Protein AF-A0AA39U4U3-F1 (afdb_monomer)

Sequence (232 aa):
MKAEWQAKLAAHEEEIRAWREERLVVSGVDPTEEAREYPEVFVARHFLDGEGKPDREKTKEGVVLGALGEKEKEGLWEAVKKVEGLSLYVRDRRSVVCWGEGDGLVRGMDRAFAEIEKMEEARADPLFAATMEAHFDVNRFMAKYFLSGVFGRPVRKRTPHAVVLRGWFGGVKDRQHLLTVVKHCEGLSVCYFMDESKQDFAILGWYSAALEEQKRRLAEREMAKRDAKNRS

Radius of gyration: 22.64 Å; Cα contacts (8 Å, |Δi|>4): 305; chains: 1; bounding box: 45×47×72 Å

Nearest PDB structures (foldseek):
  9axt-assembly1_Bj  TM=5.170E-01  e=8.024E-01  Schizosaccharomyces pombe
  2h00-assembly3_C  TM=4.305E-01  e=1.260E+00  Homo sapiens
  6f41-assembly1_O  TM=4.682E-01  e=4.884E+00  Saccharomyces cerevisiae S288C
  5fja-assembly1_O  TM=3.121E-01  e=2.562E+00  Saccharomyces cerevisiae
  5fj9-assembly1_O  TM=3.153E-01  e=4.024E+00  Saccharomyces cerevisiae

Foldseek 3Di:
DVVVVVVVVVVVVVVVVVVVVVVPVPPDDQLQNCLQPPLLVSCCQQAADPVRAGDCVSHVQWDKHFAHDPVSVVSNVVNQVVHPQWDWDDFRTIITIFGNPDCNVVSRLVVNLVVLVVVCVVPVPVQRSLQVNLRSPVQVSCCQQFAVHRVHAGDQVRHVAKRKHKAPPRPPVSVVVNVVVQVPHQQKDKDWDAAPVRIIMIIIHRHPVRRVVVVVVVNVVVVVVVVVVVVD

Secondary structure (DSSP, 8-state):
-HHHHHHHHHHHHHHHHHHHHHHH-STT--HHHHHHH-HHHHHHHHHB-TTS-B-TTT-SS-EEE----HHHHHHHHHHHTTSTTEEEEE-SS-EEEEE-STTHHHHHHHHHHHHHHHHHHHH--TTHHHHHHHHH-HHHHHHHHTBSSTT--B-TTT--SPEEEE--TTHHHHHHHHHHHHHTSTT-EEEEEE-TT--EEEEEES-HHHHHHHHHHHHHHHHHHHHHHHT-

Organism: NCBI:txid314043

Mean predicted aligned error: 8.97 Å

pLDDT: mean 84.93, std 10.0, range [44.22, 97.56]

Structure (mmCIF, N/CA/C/O backbone):
data_AF-A0AA39U4U3-F1
#
_entry.id   AF-A0AA39U4U3-F1
#
loop_
_atom_site.group_PDB
_atom_site.id
_atom_site.type_symbol
_atom_site.label_atom_id
_atom_site.label_alt_id
_atom_site.label_comp_id
_atom_site.label_asym_id
_atom_site.label_entity_id
_atom_site.label_seq_id
_atom_site.pdbx_PDB_ins_code
_atom_site.Cartn_x
_atom_site.Cartn_y
_atom_site.Cartn_z
_atom_site.occupancy
_atom_site.B_iso_or_equiv
_atom_site.auth_seq_id
_atom_site.auth_comp_id
_atom_site.auth_asym_id
_atom_site.auth_atom_id
_atom_site.pdbx_PDB_model_num
ATOM 1 N N . MET A 1 1 ? -13.542 18.340 45.636 1.00 60.59 1 MET A N 1
ATOM 2 C CA . MET A 1 1 ? -12.416 18.630 44.720 1.00 60.59 1 MET A CA 1
ATOM 3 C C . MET A 1 1 ? -12.119 17.512 43.716 1.00 60.59 1 MET A C 1
ATOM 5 O O . MET A 1 1 ? -12.339 17.751 42.542 1.00 60.59 1 MET A O 1
ATOM 9 N N . LYS A 1 2 ? -11.682 16.297 44.102 1.00 73.62 2 LYS A N 1
ATOM 10 C CA . LYS A 1 2 ? -11.329 15.234 43.122 1.00 73.62 2 LYS A CA 1
ATOM 11 C C . LYS A 1 2 ? -12.517 14.742 42.270 1.00 73.62 2 LYS A C 1
ATOM 13 O O . LYS A 1 2 ? -12.390 14.655 41.056 1.00 73.62 2 LYS A O 1
ATOM 18 N N . ALA A 1 3 ? -13.675 14.505 42.891 1.00 78.69 3 ALA A N 1
ATOM 19 C CA . ALA A 1 3 ? -14.899 14.084 42.193 1.00 78.69 3 ALA A CA 1
ATOM 20 C C . ALA A 1 3 ? -15.450 15.167 41.244 1.00 78.69 3 ALA A C 1
ATOM 22 O O . ALA A 1 3 ? -15.931 14.876 40.158 1.00 78.69 3 ALA A O 1
ATOM 23 N N . GLU A 1 4 ? -15.316 16.431 41.636 1.00 79.00 4 GLU A N 1
ATOM 24 C CA . GLU A 1 4 ? -15.746 17.595 40.855 1.00 79.00 4 GLU A CA 1
ATOM 25 C C . GLU A 1 4 ? -14.876 17.800 39.608 1.00 79.00 4 GLU A C 1
ATOM 27 O O . GLU A 1 4 ? -15.367 18.153 38.541 1.00 79.00 4 GLU A O 1
ATOM 32 N N . TRP A 1 5 ? -13.574 17.534 39.737 1.00 79.56 5 TRP A N 1
ATOM 33 C CA . TRP A 1 5 ? -12.631 17.574 38.623 1.00 79.56 5 TRP A CA 1
ATOM 34 C C . TRP A 1 5 ? -12.867 16.416 37.645 1.00 79.56 5 TRP A C 1
ATOM 36 O O . TRP A 1 5 ? -12.854 16.624 36.438 1.00 79.56 5 TRP A O 1
ATOM 46 N N . GLN A 1 6 ? -13.160 15.214 38.155 1.00 82.25 6 GLN A N 1
ATOM 47 C CA . GLN A 1 6 ? -13.531 14.059 37.328 1.00 82.25 6 GLN A CA 1
ATOM 48 C C . GLN A 1 6 ? -14.846 14.282 36.572 1.00 82.25 6 GLN A C 1
ATOM 50 O O . GLN A 1 6 ? -14.921 13.961 35.391 1.00 82.25 6 GLN A O 1
ATOM 55 N N . ALA A 1 7 ? -15.850 14.885 37.213 1.00 83.25 7 ALA A N 1
ATOM 56 C CA . ALA A 1 7 ? -17.110 15.229 36.559 1.00 83.25 7 ALA A CA 1
ATOM 57 C C . ALA A 1 7 ? -16.919 16.273 35.444 1.00 83.25 7 ALA A C 1
ATOM 59 O O . ALA A 1 7 ? -17.486 16.130 34.366 1.00 83.25 7 ALA A O 1
ATOM 60 N N . LYS A 1 8 ? -16.074 17.292 35.668 1.00 80.38 8 LYS A N 1
ATOM 61 C CA . LYS A 1 8 ? -15.730 18.287 34.637 1.00 80.38 8 LYS A CA 1
ATOM 62 C C . LYS A 1 8 ? -14.965 17.678 33.463 1.00 80.38 8 LYS A C 1
ATOM 64 O O . LYS A 1 8 ? -15.206 18.072 32.329 1.00 80.38 8 LYS A O 1
ATOM 69 N N . LEU A 1 9 ? -14.073 16.723 33.726 1.00 78.00 9 LEU A N 1
ATOM 70 C CA . LEU A 1 9 ? -13.339 16.023 32.675 1.00 78.00 9 LEU A CA 1
ATOM 71 C C . LEU A 1 9 ? -14.279 15.161 31.820 1.00 78.00 9 LEU A C 1
ATOM 73 O O . LEU A 1 9 ? -14.240 15.260 30.601 1.00 78.00 9 LEU A O 1
ATOM 77 N N . ALA A 1 10 ? -15.173 14.399 32.456 1.00 81.44 10 ALA A N 1
ATOM 78 C CA . ALA A 1 10 ? -16.154 13.569 31.758 1.00 81.44 10 ALA A CA 1
ATOM 79 C C . ALA A 1 10 ? -17.133 14.403 30.913 1.00 81.44 10 ALA A C 1
ATOM 81 O O . ALA A 1 10 ? -17.399 14.059 29.766 1.00 81.44 10 ALA A O 1
ATOM 82 N N . ALA A 1 11 ? -17.618 15.531 31.447 1.00 80.06 11 ALA A N 1
ATOM 83 C CA . ALA A 1 11 ? -18.483 16.448 30.706 1.00 80.06 11 ALA A CA 1
ATOM 84 C C . ALA A 1 11 ? -17.763 17.062 29.494 1.00 80.06 11 ALA A C 1
ATOM 86 O O . ALA A 1 11 ? -18.336 17.151 28.415 1.00 80.06 11 ALA A O 1
ATOM 87 N N . HIS A 1 12 ? -16.490 17.432 29.648 1.00 72.69 12 HIS A N 1
ATOM 88 C CA . HIS A 1 12 ? -15.682 17.942 28.542 1.00 72.69 12 HIS A CA 1
ATOM 89 C C . HIS A 1 12 ? -15.406 16.869 27.474 1.00 72.69 12 HIS A C 1
ATOM 91 O O . HIS A 1 12 ? -15.423 17.158 26.280 1.00 72.69 12 HIS A O 1
ATOM 97 N N . GLU A 1 13 ? -15.187 15.617 27.882 1.00 74.81 13 GLU A N 1
ATOM 98 C CA . GLU A 1 13 ? -15.040 14.484 26.963 1.00 74.81 13 GLU A CA 1
ATOM 99 C C . GLU A 1 13 ? -16.337 14.180 26.198 1.00 74.81 13 GLU A C 1
ATOM 101 O O . GLU A 1 13 ? -16.274 13.867 25.008 1.00 74.81 13 GLU A O 1
ATOM 106 N N . GLU A 1 14 ? -17.505 14.296 26.840 1.00 77.62 14 GLU A N 1
ATOM 107 C CA . GLU A 1 14 ? -18.805 14.211 26.161 1.00 77.62 14 GLU A CA 1
ATOM 108 C C . GLU A 1 14 ? -19.029 15.372 25.192 1.00 77.62 14 GLU A C 1
ATOM 110 O O . GLU A 1 14 ? -19.474 15.146 24.071 1.00 77.62 14 GLU A O 1
ATOM 115 N N . GLU A 1 15 ? -18.671 16.595 25.573 1.00 75.44 15 GLU A N 1
ATOM 116 C CA . GLU A 1 15 ? -18.824 17.782 24.727 1.00 75.44 15 GLU A CA 1
ATOM 117 C C . GLU A 1 15 ? -17.928 17.700 23.478 1.00 75.44 15 GLU A C 1
ATOM 119 O O . GLU A 1 15 ? -18.375 17.956 22.359 1.00 75.44 15 GLU A O 1
ATOM 124 N N . ILE A 1 16 ? -16.685 17.228 23.635 1.00 72.75 16 ILE A N 1
ATOM 125 C CA . ILE A 1 16 ? -15.789 16.922 22.511 1.00 72.75 16 ILE A CA 1
ATOM 126 C C . ILE A 1 16 ? -16.366 15.801 21.638 1.00 72.75 16 ILE A C 1
ATOM 128 O O . ILE A 1 16 ? -16.244 15.864 20.413 1.00 72.75 16 ILE A O 1
ATOM 132 N N . ARG A 1 17 ? -16.965 14.766 22.238 1.00 73.19 17 ARG A N 1
ATOM 133 C CA . ARG A 1 17 ? -17.575 13.650 21.500 1.00 73.19 17 ARG A CA 1
ATOM 134 C C . ARG A 1 17 ? -18.762 14.124 20.666 1.00 73.19 17 ARG A C 1
ATOM 136 O O . ARG A 1 17 ? -18.772 13.867 19.468 1.00 73.19 17 ARG A O 1
ATOM 143 N N . ALA A 1 18 ? -19.680 14.877 21.267 1.00 74.44 18 ALA A N 1
ATOM 144 C CA . ALA A 1 18 ? -20.844 15.443 20.594 1.00 74.44 18 ALA A CA 1
ATOM 145 C C . ALA A 1 18 ? -20.433 16.399 19.462 1.00 74.44 18 ALA A C 1
ATOM 147 O O . ALA A 1 18 ? -20.933 16.287 18.346 1.00 74.44 18 ALA A O 1
ATOM 148 N N . TRP A 1 19 ? -19.450 17.275 19.701 1.00 70.31 19 TRP A N 1
ATOM 149 C CA . TRP A 1 19 ? -18.918 18.175 18.672 1.00 70.31 19 TRP A CA 1
ATOM 150 C C . TRP A 1 19 ? -18.269 17.423 17.498 1.00 70.31 19 TRP A C 1
ATOM 152 O O . TRP A 1 19 ? -18.408 17.819 16.337 1.00 70.31 19 TRP A O 1
ATOM 162 N N . ARG A 1 20 ? -17.564 16.317 17.778 1.00 66.00 20 ARG A N 1
ATOM 163 C CA . ARG A 1 20 ? -17.010 15.444 16.733 1.00 66.00 20 ARG A CA 1
ATOM 164 C C . ARG A 1 20 ? -18.134 14.791 15.939 1.00 66.00 20 ARG A C 1
ATOM 166 O O . ARG A 1 20 ? -18.127 14.897 14.717 1.00 66.00 20 ARG A O 1
ATOM 173 N N . GLU A 1 21 ? -19.094 14.162 16.612 1.00 67.38 21 GLU A N 1
ATOM 174 C CA . GLU A 1 21 ? -20.254 13.529 15.975 1.00 67.38 21 GLU A CA 1
ATOM 175 C C . GLU A 1 21 ? -21.001 14.510 15.061 1.00 67.38 21 GLU A C 1
ATOM 177 O O . GLU A 1 21 ? -21.306 14.160 13.924 1.00 67.38 21 GLU A O 1
ATOM 182 N N . GLU A 1 22 ? -21.182 15.764 15.481 1.00 67.31 22 GLU A N 1
ATOM 183 C CA . GLU A 1 22 ? -21.827 16.813 14.684 1.00 67.31 22 GLU A CA 1
ATOM 184 C C . GLU A 1 22 ? -21.011 17.218 13.437 1.00 67.31 22 GLU A C 1
ATOM 186 O O . GLU A 1 22 ? -21.572 17.317 12.344 1.00 67.31 22 GLU A O 1
ATOM 191 N N . ARG A 1 23 ? -19.673 17.355 13.535 1.00 60.31 23 ARG A N 1
ATOM 192 C CA . ARG A 1 23 ? -18.804 17.557 12.347 1.00 60.31 23 ARG A CA 1
ATOM 193 C C . ARG A 1 23 ? -18.814 16.360 11.398 1.00 60.31 23 ARG A C 1
ATOM 195 O O . ARG A 1 23 ? -18.618 16.529 10.198 1.00 60.31 23 ARG A O 1
ATOM 202 N N . LEU A 1 24 ? -19.028 15.162 11.927 1.00 55.47 24 LEU A N 1
ATOM 203 C CA . LEU A 1 24 ? -18.983 13.905 11.189 1.00 55.47 24 LEU A CA 1
ATOM 204 C C . LEU A 1 24 ? -20.333 13.534 10.557 1.00 55.47 24 LEU A C 1
ATOM 206 O O . LEU A 1 24 ? -20.346 12.767 9.594 1.00 55.47 24 LEU A O 1
ATOM 210 N N . VAL A 1 25 ? -21.454 14.083 11.041 1.00 54.31 25 VAL A N 1
ATOM 211 C CA . VAL A 1 25 ? -22.792 13.987 10.413 1.00 54.31 25 VAL A CA 1
ATOM 212 C C . VAL A 1 25 ? -22.825 14.667 9.039 1.00 54.31 25 VAL A C 1
ATOM 214 O O . VAL A 1 25 ? -23.703 14.370 8.227 1.00 54.31 25 VAL A O 1
ATOM 217 N N . VAL A 1 26 ? -21.826 15.494 8.708 1.00 50.91 26 VAL A N 1
ATOM 218 C CA . VAL A 1 26 ? -21.568 15.907 7.325 1.00 50.91 26 VAL A CA 1
ATOM 219 C C . VAL A 1 26 ? -21.122 14.677 6.523 1.00 50.91 26 VAL A C 1
ATOM 221 O O . VAL A 1 26 ? -19.943 14.340 6.427 1.00 50.91 26 VAL A O 1
ATOM 224 N N . SER A 1 27 ? -22.104 13.962 5.976 1.00 44.22 27 SER A N 1
ATOM 225 C CA . SER A 1 27 ? -21.924 12.826 5.079 1.00 44.22 27 SER A CA 1
ATOM 226 C C . SER A 1 27 ? -20.977 13.209 3.939 1.00 44.22 27 SER A C 1
ATOM 228 O O . SER A 1 27 ? -21.294 14.113 3.165 1.00 44.22 27 SER A O 1
ATOM 230 N N . GLY A 1 28 ? -19.839 12.524 3.824 1.00 57.19 28 GLY A N 1
ATOM 231 C CA . GLY A 1 28 ? -18.904 12.721 2.711 1.00 57.19 28 GLY A CA 1
ATOM 232 C C . GLY A 1 28 ? -17.449 12.984 3.088 1.00 57.19 28 GLY A C 1
ATOM 233 O O . GLY A 1 28 ? -16.661 13.246 2.184 1.00 57.19 28 GLY A O 1
ATOM 234 N N . VAL A 1 29 ? -17.070 12.908 4.368 1.00 66.81 29 VAL A N 1
ATOM 235 C CA . VAL A 1 29 ? -15.647 12.931 4.741 1.00 66.81 29 VAL A CA 1
ATOM 236 C C . VAL A 1 29 ? -14.965 11.695 4.147 1.00 66.81 29 VAL A C 1
ATOM 238 O O . VAL A 1 29 ? -15.417 10.567 4.351 1.00 66.81 29 VAL A O 1
ATOM 241 N N . ASP A 1 30 ? -13.906 11.918 3.367 1.00 87.50 30 ASP A N 1
ATOM 242 C CA . ASP A 1 30 ? -13.035 10.862 2.849 1.00 87.50 30 ASP A CA 1
ATOM 243 C C . ASP A 1 30 ? -12.568 9.986 4.027 1.00 87.50 30 ASP A C 1
ATOM 245 O O . ASP A 1 30 ? -12.032 10.534 4.995 1.00 87.50 30 ASP A O 1
ATOM 249 N N . PRO A 1 31 ? -12.722 8.647 3.983 1.00 91.88 31 PRO A N 1
ATOM 250 C CA . PRO A 1 31 ? -12.279 7.773 5.068 1.00 91.88 31 PRO A CA 1
ATOM 251 C C . PRO A 1 31 ? -10.816 8.001 5.469 1.00 91.88 31 PRO A C 1
ATOM 253 O O . PRO A 1 31 ? -10.451 7.814 6.628 1.00 91.88 31 PRO A O 1
ATOM 256 N N . THR A 1 32 ? -9.975 8.451 4.530 1.00 93.31 32 THR A N 1
ATOM 257 C CA . THR A 1 32 ? -8.590 8.846 4.824 1.00 93.31 32 THR A CA 1
ATOM 258 C C . THR A 1 32 ? -8.513 10.067 5.739 1.00 93.31 32 THR A C 1
ATOM 260 O O . THR A 1 32 ? -7.699 10.078 6.658 1.00 93.31 32 THR A O 1
ATOM 263 N N . GLU A 1 33 ? -9.312 11.103 5.486 1.00 91.31 33 GLU A N 1
ATOM 264 C CA . GLU A 1 33 ? -9.365 12.308 6.320 1.00 91.31 33 GLU A CA 1
ATOM 265 C C . GLU A 1 33 ? -9.941 11.994 7.698 1.00 91.31 33 GLU A C 1
ATOM 267 O O . GLU A 1 33 ? -9.380 12.421 8.705 1.00 91.31 33 GLU A O 1
ATOM 272 N N . GLU A 1 34 ? -10.985 11.168 7.758 1.00 91.69 34 GLU A N 1
ATOM 273 C CA . GLU A 1 34 ? -11.565 10.729 9.026 1.00 91.69 34 GLU A CA 1
ATOM 274 C C . GLU A 1 34 ? -10.552 9.948 9.870 1.00 91.69 34 GLU A C 1
ATOM 276 O O . GLU A 1 34 ? -10.347 10.268 11.038 1.00 91.69 34 GLU A O 1
ATOM 281 N N . ALA A 1 35 ? -9.849 8.979 9.274 1.00 93.81 35 ALA A N 1
ATOM 282 C CA . ALA A 1 35 ? -8.798 8.230 9.960 1.00 93.81 35 ALA A CA 1
ATOM 283 C C . ALA A 1 35 ? -7.629 9.124 10.409 1.00 93.81 35 ALA A C 1
ATOM 285 O O . ALA A 1 35 ? -6.986 8.835 11.418 1.00 93.81 35 ALA A O 1
ATOM 286 N N . ARG A 1 36 ? -7.349 10.201 9.663 1.00 92.25 36 ARG A N 1
ATOM 287 C CA . ARG A 1 36 ? -6.280 11.161 9.962 1.00 92.25 36 ARG A CA 1
ATOM 288 C C . ARG A 1 36 ? -6.627 12.049 11.155 1.00 92.25 36 ARG A C 1
ATOM 290 O O . ARG A 1 36 ? -5.783 12.250 12.022 1.00 92.25 36 ARG A O 1
ATOM 297 N N . GLU A 1 37 ? -7.839 12.596 11.188 1.00 90.19 37 GLU A N 1
ATOM 298 C CA . GLU A 1 37 ? -8.259 13.541 12.229 1.00 90.19 37 GLU A CA 1
ATOM 299 C C . GLU A 1 37 ? -8.817 12.835 13.474 1.00 90.19 37 GLU A C 1
ATOM 301 O O . GLU A 1 37 ? -8.566 13.269 14.602 1.00 90.19 37 GLU A O 1
ATOM 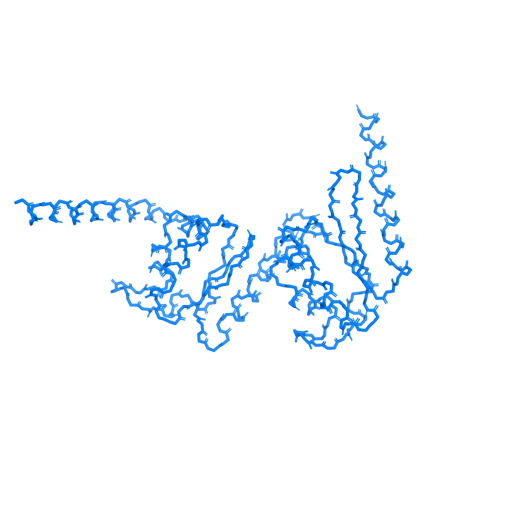306 N N . TYR A 1 38 ? -9.558 11.740 13.285 1.00 91.50 38 TYR A N 1
ATOM 307 C CA . TYR A 1 38 ? -10.358 11.082 14.319 1.00 91.50 38 TYR A CA 1
ATOM 308 C C . TYR A 1 38 ? -10.343 9.544 14.175 1.00 91.50 38 TYR A C 1
ATOM 310 O O . TYR A 1 38 ? -11.378 8.939 13.885 1.00 91.50 38 TYR A O 1
ATOM 318 N N . PRO A 1 39 ? -9.208 8.868 14.438 1.00 93.38 39 PRO A N 1
ATOM 319 C CA . PRO A 1 39 ? -9.065 7.426 14.203 1.00 93.38 39 PRO A CA 1
ATOM 320 C C . PRO A 1 39 ? -10.070 6.557 14.980 1.00 93.38 39 PRO A C 1
ATOM 322 O O . PRO A 1 39 ? -10.544 5.552 14.460 1.00 93.38 39 PRO A O 1
ATOM 325 N N . GLU A 1 40 ? -10.452 6.953 16.197 1.00 92.62 40 GLU A N 1
ATOM 326 C CA . GLU A 1 40 ? -11.468 6.236 16.989 1.00 92.62 40 GLU A CA 1
ATOM 327 C C . GLU A 1 40 ? -12.861 6.318 16.359 1.00 92.62 40 GLU A C 1
ATOM 329 O O . GLU A 1 40 ? -13.617 5.348 16.370 1.00 92.62 40 GLU A O 1
ATOM 334 N N . VAL A 1 41 ? -13.195 7.473 15.776 1.00 90.25 41 VAL A N 1
ATOM 335 C CA . VAL A 1 41 ? -14.465 7.644 15.066 1.00 90.25 41 VAL A CA 1
ATOM 336 C C . VAL A 1 41 ? -14.449 6.805 13.802 1.00 90.25 41 VAL A C 1
ATOM 338 O O . VAL A 1 41 ? -15.396 6.059 13.578 1.00 90.25 41 VAL A O 1
ATOM 341 N N . PHE A 1 42 ? -13.362 6.867 13.032 1.00 93.69 42 PHE A N 1
ATOM 342 C CA . PHE A 1 42 ? -13.181 6.033 11.851 1.00 93.69 42 PHE A CA 1
ATOM 343 C C . PHE A 1 42 ? -13.455 4.556 12.160 1.00 93.69 42 PHE A C 1
ATOM 345 O O . PHE A 1 42 ? -14.249 3.900 11.480 1.00 93.69 42 PHE A O 1
ATOM 352 N N . VAL A 1 43 ? -12.860 4.039 13.237 1.00 95.31 43 VAL A N 1
ATOM 353 C CA . VAL A 1 43 ? -13.087 2.657 13.664 1.00 95.31 43 VAL A CA 1
ATOM 354 C C . VAL A 1 43 ? -14.554 2.424 14.036 1.00 95.31 43 VAL A C 1
ATOM 356 O O . VAL A 1 43 ? -15.168 1.484 13.529 1.00 95.31 43 VAL A O 1
ATOM 359 N N . ALA A 1 44 ? -15.147 3.295 14.855 1.00 92.50 44 ALA A N 1
ATOM 360 C CA . ALA A 1 44 ? -16.541 3.163 15.273 1.00 92.50 44 ALA A CA 1
ATOM 361 C C . ALA A 1 44 ? -17.528 3.196 14.096 1.00 92.50 44 ALA A C 1
ATOM 363 O O . ALA A 1 44 ? -18.442 2.377 14.003 1.00 92.50 44 ALA A O 1
ATOM 364 N N . ARG A 1 45 ? -17.320 4.107 13.146 1.00 90.88 45 ARG A N 1
ATOM 365 C CA . ARG A 1 45 ? -18.178 4.285 11.977 1.00 90.88 45 ARG A CA 1
ATOM 366 C C . ARG A 1 45 ? -18.146 3.066 11.067 1.00 90.88 45 ARG A C 1
ATOM 368 O O . ARG A 1 45 ? -19.212 2.575 10.684 1.00 90.88 45 ARG A O 1
ATOM 375 N N . HIS A 1 46 ? -16.948 2.597 10.728 1.00 93.31 46 HIS A N 1
ATOM 376 C CA . HIS A 1 46 ? -16.750 1.578 9.700 1.00 93.31 46 HIS A CA 1
ATOM 377 C C . HIS A 1 46 ? -16.793 0.140 10.227 1.00 93.31 46 HIS A C 1
ATOM 379 O O . HIS A 1 46 ? -17.084 -0.766 9.447 1.00 93.31 46 HIS A O 1
ATOM 385 N N . PHE A 1 47 ? -16.525 -0.089 11.514 1.00 95.38 47 PHE A N 1
ATOM 386 C CA . PHE A 1 47 ? -16.313 -1.443 12.037 1.00 95.38 47 PHE A CA 1
ATOM 387 C C . PHE A 1 47 ? -17.107 -1.777 13.299 1.00 95.38 47 PHE A C 1
ATOM 389 O O . PHE A 1 47 ? -17.092 -2.940 13.694 1.00 95.38 47 PHE A O 1
ATOM 396 N N . LEU A 1 48 ? -17.794 -0.819 13.930 1.00 94.06 48 LEU A N 1
ATOM 397 C CA . LEU A 1 48 ? -18.599 -1.076 15.129 1.00 94.06 48 LEU A CA 1
ATOM 398 C C . LEU A 1 48 ? -20.093 -0.843 14.877 1.00 94.06 48 LEU A C 1
ATOM 400 O O . LEU A 1 48 ? -20.460 0.004 14.065 1.00 94.06 48 LEU A O 1
ATOM 404 N N . ASP A 1 49 ? -20.965 -1.566 15.572 1.00 91.38 49 ASP A N 1
ATOM 405 C CA . ASP A 1 49 ? -22.406 -1.309 15.604 1.00 91.38 49 ASP A CA 1
ATOM 406 C C . ASP A 1 49 ? -22.759 -0.109 16.510 1.00 91.38 49 ASP A C 1
ATOM 408 O O . ASP A 1 49 ? -21.892 0.580 17.052 1.00 91.38 49 ASP A O 1
ATOM 412 N N . GLY A 1 50 ? -24.057 0.166 16.668 1.00 84.56 50 GLY A N 1
ATOM 413 C CA . GLY A 1 50 ? -24.547 1.242 17.538 1.00 84.56 50 GLY A CA 1
ATOM 414 C C . GLY A 1 50 ? -24.287 1.026 19.036 1.00 84.56 50 GLY A C 1
ATOM 415 O O . GLY A 1 50 ? -24.432 1.968 19.808 1.00 84.56 50 GLY A O 1
ATOM 416 N N . GLU A 1 51 ? -23.890 -0.179 19.452 1.00 87.06 51 GLU A N 1
ATOM 417 C CA . GLU A 1 51 ? -23.499 -0.506 20.829 1.00 87.06 51 GLU A CA 1
ATOM 418 C C . GLU A 1 51 ? -21.973 -0.477 21.020 1.00 87.06 51 GLU A C 1
ATOM 420 O O . GLU A 1 51 ? -21.477 -0.764 22.112 1.00 87.06 51 GLU A O 1
ATOM 425 N N . GLY A 1 52 ? -21.214 -0.137 19.972 1.00 85.44 52 GLY A N 1
ATOM 426 C CA . GLY A 1 52 ? -19.755 -0.135 19.993 1.00 85.44 52 GLY A CA 1
ATOM 427 C C . GLY A 1 52 ? -19.136 -1.533 19.902 1.00 85.44 52 GLY A C 1
ATOM 428 O O . GLY A 1 52 ? -17.960 -1.697 20.231 1.00 85.44 52 GLY A O 1
ATOM 429 N N . LYS A 1 53 ? -19.893 -2.549 19.475 1.00 92.69 53 LYS A N 1
ATOM 430 C CA . LYS A 1 53 ? -19.383 -3.913 19.278 1.00 92.69 53 LYS A CA 1
ATOM 431 C C . LYS A 1 53 ? -18.931 -4.124 17.833 1.00 92.69 53 LYS A C 1
ATOM 433 O O . LYS A 1 53 ? -19.493 -3.505 16.937 1.00 92.69 53 LYS A O 1
ATOM 438 N N . PRO A 1 54 ? -17.952 -5.008 17.575 1.00 95.00 54 PRO A N 1
ATOM 439 C CA . PRO A 1 54 ? -17.528 -5.350 16.218 1.00 95.00 54 PRO A CA 1
ATOM 440 C C . PRO A 1 54 ? -18.693 -5.777 15.306 1.00 95.00 54 PRO A C 1
ATOM 442 O O . PRO A 1 54 ? -19.355 -6.779 15.573 1.00 95.00 54 PRO A O 1
ATOM 445 N N . ASP A 1 55 ? -18.891 -5.063 14.197 1.00 93.50 55 ASP A N 1
ATOM 446 C CA . ASP A 1 55 ? -19.908 -5.343 13.179 1.00 93.50 55 ASP A CA 1
ATOM 447 C C . ASP A 1 55 ? -19.249 -5.667 11.834 1.00 93.50 55 ASP A C 1
ATOM 449 O O . ASP A 1 55 ? -18.826 -4.793 11.068 1.00 93.50 55 ASP A O 1
ATOM 453 N N . ARG A 1 56 ? -19.175 -6.966 11.532 1.00 90.50 56 ARG A N 1
ATOM 454 C CA . ARG A 1 56 ? -18.544 -7.474 10.308 1.00 90.50 56 ARG A CA 1
ATOM 455 C C . ARG A 1 56 ? -19.365 -7.191 9.047 1.00 90.50 56 ARG A C 1
ATOM 457 O O . ARG A 1 56 ? -18.804 -7.197 7.951 1.00 90.50 56 ARG A O 1
ATOM 464 N N . GLU A 1 57 ? -20.661 -6.915 9.179 1.00 89.94 57 GLU A N 1
ATOM 465 C CA . GLU A 1 57 ? -21.529 -6.663 8.030 1.00 89.94 57 GLU A CA 1
ATOM 466 C C . GLU A 1 57 ? -21.364 -5.241 7.485 1.00 89.94 57 GLU A C 1
ATOM 468 O O . GLU A 1 57 ? -21.526 -5.040 6.279 1.00 89.94 57 GLU A O 1
ATOM 473 N N . LYS A 1 58 ? -20.953 -4.282 8.328 1.00 89.62 58 LYS A N 1
ATOM 474 C CA . LYS A 1 58 ? -20.672 -2.897 7.915 1.00 89.62 58 LYS A CA 1
ATOM 475 C C . LYS A 1 58 ? -19.568 -2.783 6.868 1.00 89.62 58 LYS A C 1
ATOM 477 O O . LYS A 1 58 ? -19.719 -2.048 5.894 1.00 89.62 58 LYS A O 1
ATOM 482 N N . THR A 1 59 ? -18.464 -3.504 7.060 1.00 89.31 59 THR A N 1
ATOM 483 C CA . THR A 1 59 ? -17.297 -3.432 6.170 1.00 89.31 59 THR A CA 1
ATOM 484 C C . THR A 1 59 ? -16.751 -4.824 5.881 1.00 89.31 59 THR A C 1
ATOM 486 O O . THR A 1 59 ? -15.941 -5.359 6.634 1.00 89.31 59 THR A O 1
ATOM 489 N N . LYS A 1 60 ? -17.147 -5.395 4.739 1.00 85.62 60 LYS A N 1
ATOM 490 C CA . LYS A 1 60 ? -16.752 -6.758 4.335 1.00 85.62 60 LYS A CA 1
ATOM 491 C C . LYS A 1 60 ? -15.351 -6.844 3.724 1.00 85.62 60 LYS A C 1
ATOM 493 O O . LYS A 1 60 ? -14.632 -7.817 3.942 1.00 85.62 60 LYS A O 1
ATOM 498 N N . GLU A 1 61 ? -14.961 -5.828 2.958 1.00 83.00 61 GLU A N 1
ATOM 499 C CA . GLU A 1 61 ? -13.735 -5.835 2.138 1.00 83.00 61 GLU A CA 1
ATOM 500 C C . GLU A 1 61 ? -12.591 -4.994 2.725 1.00 83.00 61 GLU A C 1
ATOM 502 O O . GLU A 1 61 ? -11.548 -4.829 2.098 1.00 83.00 61 GLU A O 1
ATOM 507 N N . GLY A 1 62 ? -12.782 -4.456 3.930 1.00 91.19 62 GLY A N 1
ATOM 508 C CA . GLY A 1 62 ? -11.893 -3.458 4.516 1.00 91.19 62 GLY A CA 1
ATOM 509 C C . GLY A 1 62 ? -12.065 -2.064 3.909 1.00 91.19 62 GLY A C 1
ATOM 510 O O . GLY A 1 62 ? -12.798 -1.858 2.940 1.00 91.19 62 GLY A O 1
ATOM 511 N N . VAL A 1 63 ? -11.389 -1.092 4.506 1.00 94.88 63 VAL A N 1
ATOM 512 C CA . VAL A 1 63 ? -11.319 0.291 4.041 1.00 94.88 63 VAL A CA 1
ATOM 513 C C . VAL A 1 63 ? -9.885 0.586 3.629 1.00 94.88 63 VAL A C 1
ATOM 515 O O . VAL A 1 63 ? -8.947 0.378 4.403 1.00 94.88 63 VAL A O 1
ATOM 518 N N . VAL A 1 64 ? -9.726 1.072 2.400 1.00 94.75 64 VAL A N 1
ATOM 519 C CA . VAL A 1 64 ? -8.449 1.534 1.862 1.00 94.75 64 VAL A CA 1
ATOM 520 C C . VAL A 1 64 ? -8.324 3.023 2.150 1.00 94.75 64 VAL A C 1
ATOM 522 O O . VAL A 1 64 ? -9.199 3.814 1.814 1.00 94.75 64 VAL A O 1
ATOM 525 N N . LEU A 1 65 ? -7.221 3.400 2.778 1.00 94.81 65 LEU A N 1
ATOM 526 C CA . LEU A 1 65 ? -6.893 4.767 3.151 1.00 94.81 65 LEU A CA 1
ATOM 527 C C . LEU A 1 65 ? -5.753 5.269 2.272 1.00 94.81 65 LEU A C 1
ATOM 529 O O . LEU A 1 65 ? -4.901 4.496 1.832 1.00 94.81 65 LEU A O 1
ATOM 533 N N . GLY A 1 66 ? -5.723 6.571 2.010 1.00 91.94 66 GLY A N 1
ATOM 534 C CA . GLY A 1 66 ? -4.596 7.257 1.384 1.00 91.94 66 GLY A CA 1
ATOM 535 C C . GLY A 1 66 ? -3.376 7.417 2.291 1.00 91.94 66 GLY A C 1
ATOM 536 O O . GLY A 1 66 ? -3.141 6.648 3.223 1.00 91.94 66 GLY A O 1
ATOM 537 N N . ALA A 1 67 ? -2.565 8.425 1.970 1.00 89.62 67 ALA A N 1
ATOM 538 C CA . ALA A 1 67 ? -1.348 8.729 2.708 1.00 89.62 67 ALA A CA 1
ATOM 539 C C . ALA A 1 67 ? -1.672 9.275 4.109 1.00 89.62 67 ALA A C 1
ATOM 541 O O . ALA A 1 67 ? -2.472 10.208 4.263 1.00 89.62 67 ALA A O 1
ATOM 542 N N . LEU A 1 68 ? -0.995 8.708 5.105 1.00 90.94 68 LEU A N 1
ATOM 543 C CA . LEU A 1 68 ? -1.026 9.110 6.509 1.00 90.94 68 LEU A CA 1
ATOM 544 C C . LEU A 1 68 ? 0.408 9.447 6.939 1.00 90.94 68 LEU A C 1
ATOM 546 O O . LEU A 1 68 ? 1.343 8.757 6.527 1.00 90.94 68 LEU A O 1
ATOM 550 N N . GLY A 1 69 ? 0.595 10.500 7.734 1.00 89.94 69 GLY A N 1
ATOM 551 C CA . GLY A 1 69 ? 1.889 10.785 8.354 1.00 89.94 69 GLY A CA 1
ATOM 552 C C . GLY A 1 69 ? 2.152 9.856 9.542 1.00 89.94 69 GLY A C 1
ATOM 553 O O . GLY A 1 69 ? 1.280 9.100 9.966 1.00 89.94 69 GLY A O 1
ATOM 554 N N . GLU A 1 70 ? 3.372 9.879 10.084 1.00 90.50 70 GLU A N 1
ATOM 555 C CA . GLU A 1 70 ? 3.779 8.958 11.161 1.00 90.50 70 GLU A CA 1
ATOM 556 C C . GLU A 1 70 ? 2.893 9.060 12.407 1.00 90.50 70 GLU A C 1
ATOM 558 O O . GLU A 1 70 ? 2.507 8.041 12.975 1.00 90.50 70 GLU A O 1
ATOM 563 N N . LYS A 1 71 ? 2.506 10.281 12.793 1.00 92.62 71 LYS A N 1
ATOM 564 C CA . LYS A 1 71 ? 1.628 10.496 13.950 1.00 92.62 71 LYS A CA 1
ATOM 565 C C . LYS A 1 71 ? 0.232 9.931 13.712 1.00 92.62 71 LYS A C 1
ATOM 567 O O . LYS A 1 71 ? -0.363 9.350 14.613 1.00 92.62 71 LYS A O 1
ATOM 572 N N . GLU A 1 72 ? -0.295 10.091 12.503 1.00 93.81 72 GLU A N 1
ATOM 573 C CA . GLU A 1 72 ? -1.635 9.614 12.166 1.00 93.81 72 GLU A CA 1
ATOM 574 C C . GLU A 1 72 ? -1.663 8.094 11.988 1.00 93.81 72 GLU A C 1
ATOM 576 O O . GLU A 1 72 ? -2.631 7.450 12.385 1.00 93.81 72 GLU A O 1
ATOM 581 N N . LYS A 1 73 ? -0.572 7.498 11.488 1.00 94.31 73 LYS A N 1
ATOM 582 C CA . LYS A 1 73 ? -0.378 6.040 11.487 1.00 94.31 73 LYS A CA 1
ATOM 583 C C . LYS A 1 73 ? -0.401 5.473 12.909 1.00 94.31 73 LYS A C 1
ATOM 585 O O . LYS A 1 73 ? -1.074 4.472 13.141 1.00 94.31 73 LYS A O 1
ATOM 590 N N . GLU A 1 74 ? 0.308 6.104 13.847 1.00 95.69 74 GLU A N 1
ATOM 591 C CA . GLU A 1 74 ? 0.331 5.693 15.257 1.00 95.69 74 GLU A CA 1
ATOM 592 C C . GLU A 1 74 ? -1.064 5.800 15.887 1.00 95.69 74 GLU A C 1
ATOM 594 O O . GLU A 1 74 ? -1.561 4.824 16.445 1.00 95.69 74 GLU A O 1
ATOM 599 N N . GLY A 1 75 ? -1.746 6.937 15.710 1.00 95.75 75 GLY A N 1
ATOM 600 C CA . GLY A 1 75 ? -3.110 7.130 16.211 1.00 95.75 75 GLY A CA 1
ATOM 601 C C . GLY A 1 75 ? -4.110 6.109 15.657 1.00 95.75 75 GLY A C 1
ATOM 602 O O . GLY A 1 75 ? -4.919 5.565 16.409 1.00 95.75 75 GLY A O 1
ATOM 603 N N . LEU A 1 76 ? -4.032 5.796 14.361 1.00 96.69 76 LEU A N 1
ATOM 604 C CA . LEU A 1 76 ? -4.871 4.766 13.748 1.00 96.69 76 LEU A CA 1
ATOM 605 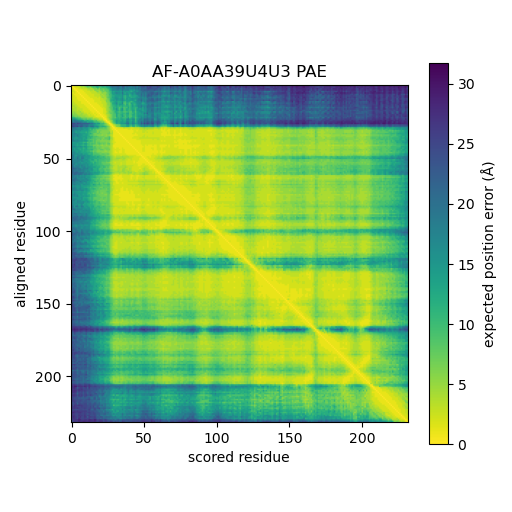C C . LEU A 1 76 ? -4.545 3.365 14.277 1.00 96.69 76 LEU A C 1
ATOM 607 O O . LEU A 1 76 ? -5.460 2.584 14.532 1.00 96.69 76 LEU A O 1
ATOM 611 N N . TRP A 1 77 ? -3.265 3.040 14.471 1.00 97.19 77 TRP A N 1
ATOM 612 C CA . TRP A 1 77 ? -2.856 1.758 15.048 1.00 97.19 77 TRP A CA 1
ATOM 613 C C . TRP A 1 77 ? -3.390 1.579 16.473 1.00 97.19 77 TRP A C 1
ATOM 615 O O . TRP A 1 77 ? -3.928 0.520 16.805 1.00 97.19 77 TRP A O 1
ATOM 625 N N . GLU A 1 78 ? -3.315 2.633 17.288 1.00 97.56 78 GLU A N 1
ATOM 626 C CA . GLU A 1 78 ? -3.855 2.664 18.649 1.00 97.56 78 GLU A CA 1
ATOM 627 C C . GLU A 1 78 ? -5.377 2.471 18.699 1.00 97.56 78 GLU A C 1
ATOM 629 O O . GLU A 1 78 ? -5.867 1.819 19.621 1.00 97.56 78 GLU A O 1
ATOM 634 N N . ALA A 1 79 ? -6.121 3.002 17.727 1.00 96.25 79 ALA A N 1
ATOM 635 C CA . ALA A 1 79 ? -7.566 2.801 17.631 1.00 96.25 79 ALA A CA 1
ATOM 636 C C . ALA A 1 79 ? -7.908 1.381 17.151 1.00 96.25 79 ALA A C 1
ATOM 638 O O . ALA A 1 79 ? -8.713 0.681 17.766 1.00 96.25 79 ALA A O 1
ATOM 639 N N . VAL A 1 80 ? -7.251 0.909 16.085 1.00 97.06 80 VAL A N 1
ATOM 640 C CA . VAL A 1 80 ? -7.525 -0.409 15.492 1.00 97.06 80 VAL A CA 1
ATOM 641 C C . VAL A 1 80 ? -7.251 -1.542 16.480 1.00 97.06 80 VAL A C 1
ATOM 643 O O . VAL A 1 80 ? -8.062 -2.458 16.587 1.00 97.06 80 VAL A O 1
ATOM 646 N N . LYS A 1 81 ? -6.159 -1.478 17.255 1.00 96.56 81 LYS A N 1
ATOM 647 C CA . LYS A 1 81 ? -5.807 -2.547 18.208 1.00 96.56 81 LYS A CA 1
ATOM 648 C C . LYS A 1 81 ? -6.816 -2.726 19.353 1.00 96.56 81 LYS A C 1
ATOM 650 O O . LYS A 1 81 ? -6.754 -3.735 20.049 1.00 96.56 81 LYS A O 1
ATOM 655 N N . LYS A 1 82 ? -7.695 -1.744 19.595 1.00 96.00 82 LYS A N 1
ATOM 656 C CA . LYS A 1 82 ? -8.735 -1.814 20.638 1.00 96.00 82 LYS A CA 1
ATOM 657 C C . LYS A 1 82 ? -9.927 -2.665 20.217 1.00 96.00 82 LYS A C 1
ATOM 659 O O . LYS A 1 82 ? -10.712 -3.058 21.074 1.00 96.00 82 LYS A O 1
ATOM 664 N N . VAL A 1 83 ? -10.068 -2.941 18.922 1.00 95.81 83 VAL A N 1
ATOM 665 C CA . VAL A 1 83 ? -11.180 -3.715 18.377 1.00 95.81 83 VAL A CA 1
ATOM 666 C C . VAL A 1 83 ? -10.687 -5.099 17.996 1.00 95.81 83 VAL A C 1
ATOM 668 O O . VAL A 1 83 ? -9.867 -5.270 17.093 1.00 95.81 83 VAL A O 1
ATOM 671 N N . GLU A 1 84 ? -11.201 -6.101 18.702 1.00 93.75 84 GLU A N 1
ATOM 672 C CA . GLU A 1 84 ? -10.865 -7.495 18.447 1.00 93.75 84 GLU A CA 1
ATOM 673 C C . GLU A 1 84 ? -11.226 -7.894 17.011 1.00 93.75 84 GLU A C 1
ATOM 675 O O . GLU A 1 84 ? -12.295 -7.567 16.493 1.00 93.75 84 GLU A O 1
ATOM 680 N N . GLY A 1 85 ? -10.307 -8.606 16.361 1.00 93.50 85 GLY A N 1
ATOM 681 C CA . GLY A 1 85 ? -10.492 -9.098 15.002 1.00 93.50 85 GLY A CA 1
ATOM 682 C C . GLY A 1 85 ? -10.183 -8.081 13.906 1.00 93.50 85 GLY A C 1
ATOM 683 O O . GLY A 1 85 ? -10.196 -8.480 12.745 1.00 93.50 85 GLY A O 1
ATOM 684 N N . LEU A 1 86 ? -9.861 -6.816 14.204 1.00 95.94 86 LEU A N 1
ATOM 685 C CA . LEU A 1 86 ? -9.347 -5.897 13.184 1.00 95.94 86 LEU A CA 1
ATOM 686 C C . LEU A 1 86 ? -7.853 -6.094 12.917 1.00 95.94 86 LEU A C 1
ATOM 688 O O . LEU A 1 86 ? -7.072 -6.559 13.742 1.00 95.94 86 LEU A O 1
ATOM 692 N N . SER A 1 87 ? -7.451 -5.731 11.708 1.00 95.94 87 SER A N 1
ATOM 693 C CA . SER A 1 87 ? -6.082 -5.744 11.222 1.00 95.94 87 SER A CA 1
ATOM 694 C C . SER A 1 87 ? -5.803 -4.485 10.425 1.00 95.94 87 SER A C 1
ATOM 696 O O . SER A 1 87 ? -6.661 -3.968 9.706 1.00 95.94 87 SER A O 1
ATOM 698 N N . LEU A 1 88 ? -4.570 -4.010 10.554 1.00 95.56 88 LEU A N 1
ATOM 699 C CA . LEU A 1 88 ? -4.088 -2.795 9.926 1.00 95.56 88 LEU A CA 1
ATOM 700 C C . LEU A 1 88 ? -2.807 -3.103 9.151 1.00 95.56 88 LEU A C 1
ATOM 702 O O . LEU A 1 88 ? -1.829 -3.593 9.713 1.00 95.56 88 LEU A O 1
ATOM 706 N N . TYR A 1 89 ? -2.806 -2.772 7.865 1.00 94.12 89 TYR A N 1
ATOM 707 C CA . TYR A 1 89 ? -1.615 -2.769 7.025 1.00 94.12 89 TYR A CA 1
ATOM 708 C C . TYR A 1 89 ? -1.304 -1.346 6.592 1.00 94.12 89 TYR A C 1
ATOM 710 O O . TYR A 1 89 ? -2.127 -0.702 5.950 1.00 94.12 89 TYR A O 1
ATOM 718 N N . VAL A 1 90 ? -0.123 -0.848 6.952 1.00 89.25 90 VAL A N 1
ATOM 719 C CA . VAL A 1 90 ? 0.258 0.556 6.753 1.00 89.25 90 VAL A CA 1
ATOM 720 C C . VAL A 1 90 ? 1.472 0.659 5.846 1.00 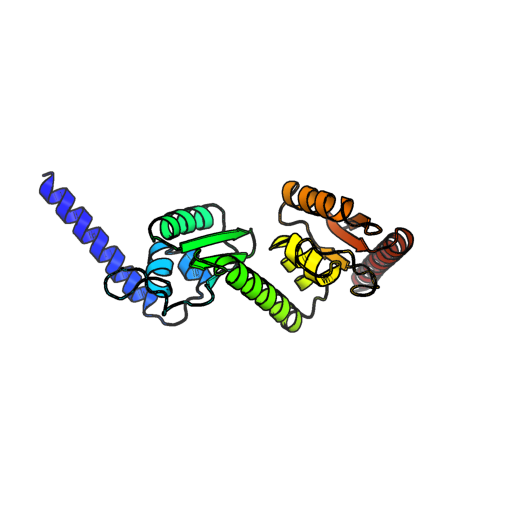89.25 90 VAL A C 1
ATOM 722 O O . VAL A 1 90 ? 2.509 0.023 6.073 1.00 89.25 90 VAL A O 1
ATOM 725 N N . ARG A 1 91 ? 1.346 1.518 4.835 1.00 86.81 91 ARG A N 1
ATOM 726 C CA . ARG A 1 91 ? 2.426 2.006 3.974 1.00 86.81 91 ARG A CA 1
ATOM 727 C C . ARG A 1 91 ? 2.286 3.512 3.793 1.00 86.81 91 ARG A C 1
ATOM 729 O O . ARG A 1 91 ? 1.239 4.092 4.062 1.00 86.81 91 ARG A O 1
ATOM 736 N N . ASP A 1 92 ? 3.339 4.154 3.303 1.00 80.56 92 ASP A N 1
ATOM 737 C CA . ASP A 1 92 ? 3.431 5.621 3.251 1.00 80.56 92 ASP A CA 1
ATOM 738 C C . ASP A 1 92 ? 2.342 6.290 2.410 1.00 80.56 92 ASP A C 1
ATOM 740 O O . ASP A 1 92 ? 1.957 7.430 2.661 1.00 80.56 92 ASP A O 1
ATOM 744 N N . ARG A 1 93 ? 1.830 5.589 1.396 1.00 83.62 93 ARG A N 1
ATOM 745 C CA . ARG A 1 93 ? 0.835 6.134 0.463 1.00 83.62 93 ARG A CA 1
ATOM 746 C C . ARG A 1 93 ? -0.546 5.514 0.587 1.00 83.62 93 ARG A C 1
ATOM 748 O O . ARG A 1 93 ? -1.506 6.099 0.087 1.00 83.62 93 ARG A O 1
ATOM 755 N N . ARG A 1 94 ? -0.627 4.326 1.179 1.00 90.31 94 ARG A N 1
ATOM 756 C CA . ARG A 1 94 ? -1.850 3.543 1.278 1.00 90.31 94 ARG A CA 1
ATOM 757 C C . ARG A 1 94 ? -1.830 2.719 2.547 1.00 90.31 94 ARG A C 1
ATOM 759 O O . ARG A 1 94 ? -0.833 2.062 2.836 1.00 90.31 94 ARG A O 1
ATOM 766 N N . SER A 1 95 ? -2.948 2.717 3.250 1.00 93.62 95 SER A N 1
ATOM 767 C CA . SER A 1 95 ? -3.169 1.818 4.376 1.00 93.62 95 SER A CA 1
ATOM 768 C C . SER A 1 95 ? -4.463 1.045 4.168 1.00 93.62 95 SER A C 1
ATOM 770 O O . SER A 1 95 ? -5.331 1.477 3.417 1.00 93.62 95 SER A O 1
ATOM 772 N N . VAL A 1 96 ? -4.590 -0.110 4.803 1.00 96.50 96 VAL A N 1
ATOM 773 C CA . VAL A 1 96 ? -5.789 -0.944 4.755 1.00 96.50 96 VAL A CA 1
ATOM 774 C C . VAL A 1 96 ? -6.174 -1.295 6.176 1.00 96.50 96 VAL A C 1
ATOM 776 O O . VAL A 1 96 ? -5.355 -1.840 6.915 1.00 96.50 96 VAL A O 1
ATOM 779 N N . VAL A 1 97 ? -7.420 -1.009 6.538 1.00 96.94 97 VAL A N 1
ATOM 780 C CA . VAL A 1 97 ? -8.034 -1.468 7.788 1.00 96.94 97 VAL A CA 1
ATOM 781 C C . VAL A 1 97 ? -9.096 -2.490 7.417 1.00 96.94 97 VAL A C 1
ATOM 783 O O . VAL A 1 97 ? -9.934 -2.228 6.560 1.00 96.94 97 VAL A O 1
ATOM 786 N N . CYS A 1 98 ? -9.061 -3.675 8.006 1.00 96.50 98 CYS A N 1
ATOM 787 C CA . CYS A 1 98 ? -9.952 -4.773 7.634 1.00 96.50 98 CYS A CA 1
ATOM 788 C C . CYS A 1 98 ? -10.132 -5.746 8.797 1.00 96.50 98 CYS A C 1
ATOM 790 O O . CYS A 1 98 ? -9.411 -5.672 9.787 1.00 96.50 98 CYS A O 1
ATOM 792 N N . TRP A 1 99 ? -11.060 -6.688 8.662 1.00 95.81 99 TRP A N 1
ATOM 793 C CA . TRP A 1 99 ? -11.116 -7.843 9.554 1.00 95.81 99 TRP A CA 1
ATOM 794 C C . TRP A 1 99 ? -9.931 -8.775 9.265 1.00 95.81 99 TRP A C 1
ATOM 796 O O . TRP A 1 99 ? -9.684 -9.128 8.115 1.00 95.81 99 TRP A O 1
ATOM 806 N N . GLY A 1 100 ? -9.183 -9.147 10.301 1.00 89.19 100 GLY A N 1
ATOM 807 C CA . GLY A 1 100 ? -7.975 -9.971 10.234 1.00 89.19 100 GLY A CA 1
ATOM 808 C C . GLY A 1 100 ? -8.217 -11.477 10.162 1.00 89.19 100 GLY A C 1
ATOM 809 O O . GLY A 1 100 ? -7.279 -12.234 9.935 1.00 89.19 100 GLY A O 1
ATOM 810 N N . GLU A 1 101 ? -9.453 -11.927 10.365 1.00 86.81 101 GLU A N 1
ATOM 811 C CA . GLU A 1 101 ? -9.821 -13.341 10.278 1.00 86.81 101 GLU A CA 1
ATOM 812 C C . GLU A 1 101 ? -9.827 -13.835 8.819 1.00 86.81 101 GLU A C 1
ATOM 814 O O . GLU A 1 101 ? -10.245 -13.129 7.894 1.00 86.81 101 GLU A O 1
ATOM 819 N N . GLY A 1 102 ? -9.393 -15.084 8.614 1.00 85.38 102 GLY A N 1
ATOM 820 C CA . GLY A 1 102 ? -9.323 -15.707 7.289 1.00 85.38 102 GLY A CA 1
ATOM 821 C C . GLY A 1 102 ? -8.461 -14.904 6.309 1.00 85.38 102 GLY A C 1
ATOM 822 O O . GLY A 1 102 ? -7.364 -14.466 6.643 1.00 85.38 102 GLY A O 1
ATOM 823 N N . ASP A 1 103 ? -8.982 -14.682 5.101 1.00 86.00 103 ASP A N 1
ATOM 824 C CA . ASP A 1 103 ? -8.286 -13.948 4.035 1.00 86.00 103 ASP A CA 1
ATOM 825 C C . ASP A 1 103 ? -8.588 -12.438 4.039 1.00 86.00 103 ASP A C 1
ATOM 827 O O . ASP A 1 103 ? -8.349 -11.753 3.044 1.00 86.00 103 ASP A O 1
ATOM 831 N N . GLY A 1 104 ? -9.151 -11.888 5.122 1.00 88.06 104 GLY A N 1
ATOM 832 C CA . GLY A 1 104 ? -9.641 -10.507 5.144 1.00 88.06 104 GLY A CA 1
ATOM 833 C C . GLY A 1 104 ? -8.564 -9.465 4.821 1.00 88.06 104 GLY A C 1
ATOM 834 O O . GLY A 1 104 ? -8.789 -8.598 3.972 1.00 88.06 104 GLY A O 1
ATOM 835 N N . LEU A 1 105 ? -7.360 -9.616 5.384 1.00 90.94 105 LEU A N 1
ATOM 836 C CA . LEU A 1 105 ? -6.224 -8.755 5.047 1.00 90.94 105 LEU A CA 1
ATOM 837 C C . LEU A 1 105 ? -5.765 -8.930 3.598 1.00 90.94 105 LEU A C 1
ATOM 839 O O . LEU A 1 105 ? -5.484 -7.944 2.919 1.00 90.94 1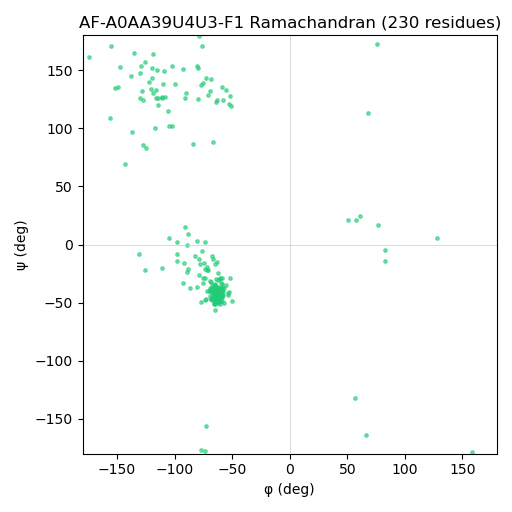05 LEU A O 1
ATOM 843 N N . VAL A 1 106 ? -5.722 -10.166 3.100 1.00 90.69 106 VAL A N 1
ATOM 844 C CA . VAL A 1 106 ? -5.337 -10.450 1.711 1.00 90.69 106 VAL A CA 1
ATOM 845 C C . VAL A 1 106 ? -6.300 -9.759 0.747 1.00 90.69 106 VAL A C 1
ATOM 847 O O . VAL A 1 106 ? -5.844 -9.022 -0.124 1.00 90.69 106 VAL A O 1
AT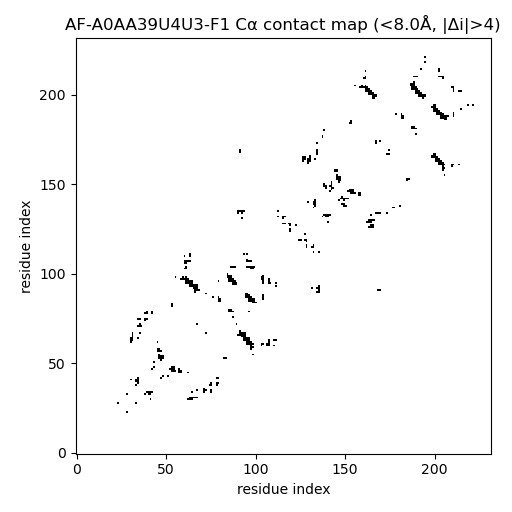OM 850 N N . ARG A 1 107 ? -7.614 -9.898 0.967 1.00 90.62 107 ARG A N 1
ATOM 851 C CA . ARG A 1 107 ? -8.652 -9.239 0.160 1.00 90.62 107 ARG A CA 1
ATOM 852 C C . ARG A 1 107 ? -8.581 -7.717 0.246 1.00 90.62 107 ARG A C 1
ATOM 854 O O . ARG A 1 107 ? -8.695 -7.052 -0.778 1.00 90.62 107 ARG A O 1
ATOM 861 N N . GLY A 1 108 ? -8.363 -7.164 1.439 1.00 92.00 108 GLY A N 1
ATOM 862 C CA . GLY A 1 108 ? -8.222 -5.718 1.616 1.00 92.00 108 GLY A CA 1
ATOM 863 C C . GLY A 1 108 ? -7.003 -5.158 0.876 1.00 92.00 108 GLY A C 1
ATOM 864 O O . GLY A 1 108 ? -7.082 -4.106 0.241 1.00 92.00 108 GLY A O 1
ATOM 865 N N . MET A 1 109 ? -5.883 -5.884 0.891 1.00 92.75 109 MET A N 1
ATOM 866 C CA . MET A 1 109 ? -4.702 -5.530 0.101 1.00 92.75 109 MET A CA 1
ATOM 867 C C . MET A 1 109 ? -4.952 -5.662 -1.403 1.00 92.75 109 MET A C 1
ATOM 869 O O . MET A 1 109 ? -4.530 -4.787 -2.154 1.00 92.75 109 MET A O 1
ATOM 873 N N . ASP A 1 110 ? -5.646 -6.708 -1.853 1.00 91.44 110 ASP A N 1
ATOM 874 C CA . ASP A 1 110 ? -5.987 -6.889 -3.270 1.00 91.44 110 ASP A CA 1
ATOM 875 C C . ASP A 1 110 ? -6.914 -5.769 -3.766 1.00 91.44 110 ASP A C 1
ATOM 877 O O . ASP A 1 110 ? -6.705 -5.220 -4.849 1.00 91.44 110 ASP A O 1
ATOM 881 N N . ARG A 1 111 ? -7.873 -5.345 -2.933 1.00 91.44 111 ARG A N 1
ATOM 882 C CA . ARG A 1 111 ? -8.717 -4.176 -3.193 1.00 91.44 111 ARG A CA 1
ATOM 883 C C . ARG A 1 111 ? -7.894 -2.895 -3.304 1.00 91.44 111 ARG A C 1
ATOM 885 O O . ARG A 1 111 ? -8.066 -2.153 -4.267 1.00 91.44 111 ARG A O 1
ATOM 892 N N . ALA A 1 112 ? -6.986 -2.640 -2.362 1.00 92.06 112 ALA A N 1
ATOM 893 C CA . ALA A 1 112 ? -6.102 -1.476 -2.425 1.00 92.06 112 ALA A CA 1
ATOM 894 C C . ALA A 1 112 ? -5.238 -1.476 -3.695 1.00 92.06 112 ALA A C 1
ATOM 896 O O . ALA A 1 112 ? -5.032 -0.427 -4.303 1.00 92.06 112 ALA A O 1
ATOM 897 N N . PHE A 1 113 ? -4.779 -2.652 -4.124 1.00 90.56 113 PHE A N 1
ATOM 898 C CA . PHE A 1 113 ? -4.042 -2.826 -5.372 1.00 90.56 113 PHE A CA 1
ATOM 899 C C . PHE A 1 113 ? -4.895 -2.453 -6.594 1.00 90.56 113 PHE A C 1
ATOM 901 O O . PHE A 1 113 ? -4.465 -1.663 -7.432 1.00 90.56 113 PHE A O 1
ATOM 908 N N . ALA A 1 114 ? -6.135 -2.945 -6.658 1.00 89.25 114 ALA A N 1
ATOM 909 C CA . ALA A 1 114 ? -7.073 -2.622 -7.733 1.00 89.25 114 ALA A CA 1
ATOM 910 C C . ALA A 1 114 ? -7.473 -1.133 -7.751 1.00 89.25 114 ALA A C 1
ATOM 912 O O . ALA A 1 114 ? -7.690 -0.553 -8.813 1.00 89.25 114 ALA A O 1
ATOM 913 N N . GLU A 1 115 ? -7.566 -0.480 -6.589 1.00 89.06 115 GLU A N 1
ATOM 914 C CA . GLU A 1 115 ? -7.817 0.964 -6.509 1.00 89.06 115 GLU A CA 1
ATOM 915 C C . GLU A 1 115 ? -6.633 1.791 -7.037 1.00 89.06 115 GLU A C 1
ATOM 917 O O . GLU A 1 115 ? -6.851 2.829 -7.660 1.00 89.06 115 GLU A O 1
ATOM 922 N N . ILE A 1 116 ? -5.387 1.336 -6.842 1.00 87.94 116 ILE A N 1
ATOM 923 C CA . ILE A 1 116 ? -4.202 1.980 -7.432 1.00 87.94 116 ILE A CA 1
ATOM 924 C C . ILE A 1 116 ? -4.250 1.906 -8.963 1.00 87.94 116 ILE A C 1
ATOM 926 O O . ILE A 1 116 ? -4.006 2.916 -9.622 1.00 87.94 116 ILE A O 1
ATOM 930 N N . GLU A 1 117 ? -4.601 0.746 -9.517 1.00 81.88 117 GLU A N 1
ATOM 931 C CA . GLU A 1 117 ? -4.740 0.536 -10.963 1.00 81.88 117 GLU A CA 1
ATOM 932 C C . GLU A 1 117 ? -5.786 1.477 -11.580 1.00 81.88 117 GLU A C 1
ATOM 934 O O . GLU A 1 117 ? -5.505 2.167 -12.556 1.00 81.88 117 GLU A O 1
ATOM 939 N N . LYS A 1 118 ? -6.951 1.640 -10.941 1.00 82.56 118 LYS A N 1
ATOM 940 C CA . LYS A 1 118 ? -7.977 2.598 -11.402 1.00 82.56 118 LYS A CA 1
ATOM 941 C C . LYS A 1 118 ? -7.493 4.052 -11.419 1.00 82.56 118 LYS A C 1
ATOM 943 O O . LYS A 1 118 ? -7.960 4.858 -12.220 1.00 82.56 118 LYS A O 1
ATOM 948 N N . MET A 1 119 ? -6.560 4.423 -10.539 1.00 76.88 119 MET A N 1
ATOM 949 C CA . MET A 1 119 ? -5.992 5.776 -10.542 1.00 76.88 119 MET A CA 1
ATOM 950 C C . MET A 1 119 ? -5.025 6.021 -11.700 1.00 76.88 119 MET A C 1
ATOM 952 O O . MET A 1 119 ? -4.802 7.181 -12.053 1.00 76.88 119 MET A O 1
ATOM 956 N N . GLU A 1 120 ? -4.461 4.967 -12.292 1.00 69.88 120 GLU A N 1
ATOM 957 C CA . GLU A 1 120 ? -3.666 5.057 -13.520 1.00 69.88 120 GLU A CA 1
ATOM 958 C C . GLU A 1 120 ? -4.492 5.615 -14.668 1.00 69.88 120 GLU A C 1
ATOM 960 O O . GLU A 1 120 ? -4.106 6.605 -15.296 1.00 69.88 120 GLU A O 1
ATOM 965 N N . GLU A 1 121 ? -5.661 5.003 -14.878 1.00 64.56 121 GLU A N 1
ATOM 966 C CA . GLU A 1 121 ? -6.591 5.334 -15.953 1.00 64.56 121 GLU A CA 1
ATOM 967 C C . GLU A 1 121 ? -6.985 6.812 -15.880 1.00 64.56 121 GLU A C 1
ATOM 969 O O . GLU A 1 121 ? -7.063 7.498 -16.897 1.00 64.56 121 GLU A O 1
ATOM 974 N N . ALA A 1 122 ? -7.144 7.334 -14.660 1.00 66.69 122 ALA A N 1
ATOM 975 C CA . ALA A 1 122 ? -7.489 8.728 -14.418 1.00 66.69 122 ALA A CA 1
ATOM 976 C C . ALA A 1 122 ? -6.322 9.714 -14.619 1.00 66.69 122 ALA A C 1
ATOM 978 O O . ALA A 1 122 ? -6.561 10.884 -14.918 1.00 66.69 122 ALA A O 1
ATOM 979 N N . ARG A 1 123 ? -5.064 9.294 -14.412 1.00 68.25 123 ARG A N 1
ATOM 980 C CA . ARG A 1 123 ? -3.896 10.198 -14.397 1.00 68.25 123 ARG A CA 1
ATOM 981 C C . ARG A 1 123 ? -3.116 10.258 -15.705 1.00 68.25 123 ARG A C 1
ATOM 983 O O . ARG A 1 123 ? -2.298 11.164 -15.845 1.00 68.25 123 ARG A O 1
ATOM 990 N N . ALA A 1 124 ? -3.337 9.319 -16.626 1.00 66.44 124 ALA A N 1
ATOM 991 C CA . ALA A 1 124 ? -2.598 9.204 -17.888 1.00 66.44 124 ALA A CA 1
ATOM 992 C C . ALA A 1 124 ? -1.056 9.216 -17.727 1.00 66.44 124 ALA A C 1
ATOM 994 O O . ALA A 1 124 ? -0.332 9.508 -18.680 1.00 66.44 124 ALA A O 1
ATOM 995 N N . ASP A 1 125 ? -0.539 8.898 -16.531 1.00 72.62 125 ASP A N 1
ATOM 996 C CA . ASP A 1 125 ? 0.888 8.682 -16.282 1.00 72.62 125 ASP A CA 1
ATOM 997 C C . ASP A 1 125 ? 1.128 7.167 -16.214 1.00 72.62 125 ASP A C 1
ATOM 999 O O . ASP A 1 125 ? 0.843 6.555 -15.181 1.00 72.62 125 ASP A O 1
ATOM 1003 N N . PRO A 1 126 ? 1.664 6.553 -17.285 1.00 67.44 126 PRO A N 1
ATOM 1004 C CA . PRO A 1 126 ? 1.841 5.104 -17.375 1.00 67.44 126 PRO A CA 1
ATOM 1005 C C . PRO A 1 126 ? 2.882 4.557 -16.388 1.00 67.44 126 PRO A C 1
ATOM 1007 O O . PRO A 1 126 ? 3.042 3.348 -16.257 1.00 67.44 126 PRO A O 1
ATOM 1010 N N . LEU A 1 127 ? 3.644 5.425 -15.711 1.00 77.56 127 LEU A N 1
ATOM 1011 C CA . LEU A 1 127 ? 4.577 5.002 -14.664 1.00 77.56 127 LEU A CA 1
ATOM 1012 C C . LEU A 1 127 ? 3.930 5.014 -13.279 1.00 77.56 127 LEU A C 1
ATOM 1014 O O . LEU A 1 127 ? 4.488 4.447 -12.336 1.00 77.56 127 LEU A O 1
ATOM 1018 N N . PHE A 1 128 ? 2.785 5.683 -13.127 1.00 82.19 128 PHE A N 1
ATOM 1019 C CA . PHE A 1 128 ? 2.204 5.966 -11.823 1.00 82.19 128 PHE A CA 1
ATOM 1020 C C . PHE A 1 128 ? 1.714 4.700 -11.122 1.00 82.19 128 PHE A C 1
ATOM 1022 O O . PHE A 1 128 ? 2.073 4.492 -9.964 1.00 82.19 128 PHE A O 1
ATOM 1029 N N . ALA A 1 129 ? 0.963 3.831 -11.802 1.00 85.81 129 ALA A N 1
ATOM 1030 C CA . ALA A 1 129 ? 0.426 2.626 -11.169 1.00 85.81 129 ALA A CA 1
ATOM 1031 C C . ALA A 1 129 ? 1.513 1.665 -10.731 1.00 85.81 129 ALA A C 1
ATOM 1033 O O . ALA A 1 129 ? 1.610 1.391 -9.543 1.00 85.81 129 ALA A O 1
ATOM 1034 N N . ALA A 1 130 ? 2.379 1.237 -11.654 1.00 89.06 130 ALA A N 1
ATOM 1035 C CA . ALA A 1 130 ? 3.472 0.319 -11.349 1.00 89.06 130 ALA A CA 1
ATOM 1036 C C . ALA A 1 130 ? 4.327 0.821 -10.172 1.00 89.06 130 ALA A C 1
ATOM 1038 O O . ALA A 1 130 ? 4.680 0.054 -9.277 1.00 89.06 130 ALA A O 1
ATOM 1039 N N . THR A 1 131 ? 4.601 2.129 -10.132 1.00 88.56 131 THR A N 1
ATOM 1040 C CA . THR A 1 131 ? 5.302 2.780 -9.017 1.00 88.56 131 THR A CA 1
ATOM 1041 C C . THR A 1 131 ? 4.526 2.667 -7.704 1.00 88.56 131 THR A C 1
ATOM 1043 O O . THR A 1 131 ? 5.086 2.283 -6.679 1.00 88.56 131 THR A O 1
ATOM 1046 N N . MET A 1 132 ? 3.243 3.021 -7.702 1.00 88.00 132 MET A N 1
ATOM 1047 C CA . MET A 1 132 ? 2.410 3.012 -6.497 1.00 88.00 132 MET A CA 1
ATOM 1048 C C . MET A 1 132 ? 2.146 1.592 -5.986 1.00 88.00 132 MET A C 1
ATOM 1050 O O . MET A 1 132 ? 2.178 1.360 -4.781 1.00 88.00 132 MET A O 1
ATOM 1054 N N . GLU A 1 133 ? 1.952 0.643 -6.894 1.00 91.31 133 GLU A N 1
ATOM 1055 C CA . GLU A 1 133 ? 1.813 -0.786 -6.634 1.00 91.31 133 GLU A CA 1
ATOM 1056 C C . GLU A 1 133 ? 3.073 -1.363 -5.983 1.00 91.31 133 GLU A C 1
ATOM 1058 O O . GLU A 1 133 ? 2.983 -2.014 -4.942 1.00 91.31 133 GLU A O 1
ATOM 1063 N N . ALA A 1 134 ? 4.254 -1.068 -6.542 1.00 90.38 134 ALA A N 1
ATOM 1064 C CA . ALA A 1 134 ? 5.533 -1.502 -5.983 1.00 90.38 134 ALA A CA 1
ATOM 1065 C C . ALA A 1 134 ? 5.776 -0.942 -4.572 1.00 90.38 134 ALA A C 1
ATOM 1067 O O . ALA A 1 134 ? 6.304 -1.654 -3.720 1.00 90.38 134 ALA A O 1
ATOM 1068 N N . HIS A 1 135 ? 5.369 0.304 -4.305 1.00 87.31 135 HIS A N 1
ATOM 1069 C CA . HIS A 1 135 ? 5.458 0.893 -2.964 1.00 87.31 135 HIS A CA 1
ATOM 1070 C C . HIS A 1 135 ? 4.423 0.353 -1.984 1.00 87.31 135 HIS A C 1
ATOM 1072 O O . HIS A 1 135 ? 4.654 0.353 -0.776 1.00 87.31 135 HIS A O 1
ATOM 1078 N N . PHE A 1 136 ? 3.262 -0.067 -2.474 1.00 89.69 136 PHE A N 1
ATOM 1079 C CA . PHE A 1 136 ? 2.234 -0.613 -1.608 1.00 89.69 136 PHE A CA 1
ATOM 1080 C C . PHE A 1 136 ? 2.564 -2.050 -1.186 1.00 89.69 136 PHE A C 1
ATOM 1082 O O . PHE A 1 136 ? 2.547 -2.372 0.006 1.00 89.69 136 PHE A O 1
ATOM 1089 N N . ASP A 1 137 ? 2.908 -2.912 -2.142 1.00 90.94 137 ASP A N 1
ATOM 1090 C CA . ASP A 1 137 ? 3.355 -4.274 -1.867 1.00 90.94 137 ASP A CA 1
ATOM 1091 C C . ASP A 1 137 ? 4.213 -4.821 -3.019 1.00 90.94 137 ASP A C 1
ATOM 1093 O O . ASP A 1 137 ? 3.719 -5.155 -4.099 1.00 90.94 137 ASP A O 1
ATOM 1097 N N . VAL A 1 138 ? 5.520 -4.958 -2.763 1.00 90.88 138 VAL A N 1
ATOM 1098 C CA . VAL A 1 138 ? 6.490 -5.475 -3.741 1.00 90.88 138 VAL A CA 1
ATOM 1099 C C . VAL A 1 138 ? 6.129 -6.886 -4.205 1.00 90.88 138 VAL A C 1
ATOM 1101 O O . VAL A 1 138 ? 6.318 -7.200 -5.376 1.00 90.88 138 VAL A O 1
ATOM 1104 N N . ASN A 1 139 ? 5.597 -7.752 -3.341 1.00 91.50 139 ASN A N 1
ATOM 1105 C CA . ASN A 1 139 ? 5.318 -9.139 -3.717 1.00 91.50 139 ASN A CA 1
ATOM 1106 C C . ASN A 1 139 ? 4.125 -9.237 -4.673 1.00 91.50 139 ASN A C 1
ATOM 1108 O O . ASN A 1 139 ? 4.184 -9.995 -5.641 1.00 91.50 139 ASN A O 1
ATOM 1112 N N . ARG A 1 140 ? 3.074 -8.445 -4.449 1.00 93.12 140 ARG A N 1
ATOM 1113 C CA . ARG A 1 140 ? 1.924 -8.310 -5.354 1.00 93.12 140 ARG A CA 1
ATOM 1114 C C . ARG A 1 140 ? 2.296 -7.606 -6.647 1.00 93.12 140 ARG A C 1
ATOM 1116 O O . ARG A 1 140 ? 1.885 -8.058 -7.710 1.00 93.12 140 ARG A O 1
ATOM 1123 N N . PHE A 1 141 ? 3.141 -6.581 -6.588 1.00 93.31 141 PHE A N 1
ATOM 1124 C CA . PHE A 1 141 ? 3.729 -5.978 -7.784 1.00 93.31 141 PHE A CA 1
ATOM 1125 C C . PHE A 1 141 ? 4.484 -7.024 -8.615 1.00 93.31 141 PHE A C 1
ATOM 1127 O O . PHE A 1 141 ? 4.210 -7.212 -9.800 1.00 93.31 141 PHE A O 1
ATOM 1134 N N . MET A 1 142 ? 5.364 -7.801 -7.987 1.00 93.88 142 MET A N 1
ATOM 1135 C CA . MET A 1 142 ? 6.092 -8.872 -8.666 1.00 93.88 142 MET A CA 1
ATOM 1136 C C . MET A 1 142 ? 5.148 -9.950 -9.207 1.00 93.88 142 MET A C 1
ATOM 1138 O O . MET A 1 142 ? 5.340 -10.421 -10.328 1.00 93.88 142 MET A O 1
ATOM 1142 N N . ALA A 1 143 ? 4.094 -10.295 -8.464 1.00 93.44 143 ALA A N 1
ATOM 1143 C CA . ALA A 1 143 ? 3.034 -11.188 -8.920 1.00 93.44 143 ALA A CA 1
ATOM 1144 C C . ALA A 1 143 ? 2.314 -10.658 -10.161 1.00 93.44 143 ALA A C 1
ATOM 1146 O O . ALA A 1 143 ? 2.091 -11.426 -11.093 1.00 93.44 143 ALA A O 1
ATOM 1147 N N . LYS A 1 144 ? 1.980 -9.365 -10.207 1.00 92.94 144 LYS A N 1
ATOM 1148 C CA . LYS A 1 144 ? 1.278 -8.748 -11.335 1.00 92.94 144 LYS A CA 1
ATOM 1149 C C . LYS A 1 144 ? 2.143 -8.751 -12.588 1.00 92.94 144 LYS A C 1
ATOM 1151 O O . LYS A 1 144 ? 1.701 -9.272 -13.606 1.00 92.94 144 LYS A O 1
ATOM 1156 N N . TYR A 1 145 ? 3.381 -8.266 -12.519 1.00 92.56 145 TYR A N 1
ATOM 1157 C CA . TYR A 1 145 ? 4.188 -8.053 -13.727 1.00 92.56 145 TYR A CA 1
ATOM 1158 C C . TYR A 1 145 ? 5.081 -9.239 -14.104 1.00 92.56 145 TYR A C 1
ATOM 1160 O O . TYR A 1 145 ? 5.296 -9.491 -15.290 1.00 92.56 145 TYR A O 1
ATOM 1168 N N . PHE A 1 146 ? 5.605 -10.001 -13.144 1.00 93.94 146 PHE A N 1
ATOM 1169 C CA . PHE A 1 146 ? 6.728 -10.904 -13.422 1.00 93.94 146 PHE A CA 1
ATOM 1170 C C . PHE A 1 146 ? 6.502 -12.365 -13.032 1.00 93.94 146 PHE A C 1
ATOM 1172 O O . PHE A 1 146 ? 7.174 -13.230 -13.590 1.00 93.94 146 PHE A O 1
ATOM 1179 N N . LEU A 1 147 ? 5.581 -12.672 -12.118 1.00 94.06 147 LEU A N 1
ATOM 1180 C CA . LEU A 1 147 ? 5.415 -14.020 -11.562 1.00 94.06 147 LEU A CA 1
ATOM 1181 C C . LEU A 1 147 ? 4.027 -14.606 -11.844 1.00 94.06 147 LEU A C 1
ATOM 1183 O O . LEU A 1 147 ? 3.085 -13.898 -12.170 1.00 94.06 147 LEU A O 1
ATOM 1187 N N . SER A 1 148 ? 3.854 -15.917 -11.686 1.00 93.25 148 SER A N 1
ATOM 1188 C CA . SER A 1 148 ? 2.556 -16.592 -11.854 1.00 93.25 148 SER A CA 1
ATOM 1189 C C . SER A 1 148 ? 1.558 -16.342 -10.708 1.00 93.25 148 SER A C 1
ATOM 1191 O O . SER A 1 148 ? 0.475 -16.914 -10.719 1.00 93.25 148 SER A O 1
ATOM 1193 N N . GLY A 1 149 ? 1.932 -15.531 -9.718 1.00 91.19 149 GLY A N 1
ATOM 1194 C CA . GLY A 1 149 ? 1.205 -15.265 -8.477 1.00 91.19 149 GLY A CA 1
ATOM 1195 C C . GLY A 1 149 ? 2.162 -14.738 -7.405 1.00 91.19 149 GLY A C 1
ATOM 1196 O O . GLY A 1 149 ? 3.358 -14.577 -7.669 1.00 91.19 149 GLY A O 1
ATOM 1197 N N . VAL A 1 150 ? 1.657 -14.476 -6.198 1.00 88.88 150 VAL A N 1
ATOM 1198 C CA . VAL A 1 150 ? 2.494 -14.073 -5.055 1.00 88.88 150 VAL A CA 1
ATOM 1199 C C . VAL A 1 150 ? 3.443 -15.227 -4.714 1.00 88.88 150 VAL A C 1
ATOM 1201 O O . VAL A 1 150 ? 2.999 -16.356 -4.528 1.00 88.88 150 VAL A O 1
ATOM 1204 N N . PHE A 1 151 ? 4.754 -14.958 -4.726 1.00 87.00 151 PHE A N 1
ATOM 1205 C CA . PHE A 1 151 ? 5.821 -15.974 -4.630 1.00 87.00 151 PHE A CA 1
ATOM 1206 C C . PHE A 1 151 ? 5.774 -17.063 -5.724 1.00 87.00 151 PHE A C 1
ATOM 1208 O O . PHE A 1 151 ? 6.320 -18.154 -5.560 1.00 87.00 151 PHE A O 1
ATOM 1215 N N . GLY A 1 152 ? 5.115 -16.773 -6.849 1.00 90.25 152 GLY A N 1
ATOM 1216 C CA . GLY A 1 152 ? 4.992 -17.679 -7.986 1.00 90.25 152 GLY A CA 1
ATOM 1217 C C . GLY A 1 152 ? 6.279 -17.818 -8.803 1.00 90.25 152 GLY A C 1
ATOM 1218 O O . GLY A 1 152 ? 7.313 -17.218 -8.515 1.00 90.25 152 GLY A O 1
ATOM 1219 N N . ARG A 1 153 ? 6.205 -18.600 -9.884 1.00 93.00 153 ARG A N 1
ATOM 1220 C CA . ARG A 1 153 ? 7.341 -18.796 -10.799 1.00 93.00 153 ARG A CA 1
ATOM 1221 C C . ARG A 1 153 ? 7.480 -17.618 -11.770 1.00 93.00 153 ARG A C 1
ATOM 1223 O O . ARG A 1 153 ? 6.455 -17.038 -12.129 1.00 93.00 153 ARG A O 1
ATOM 1230 N N . PRO A 1 154 ? 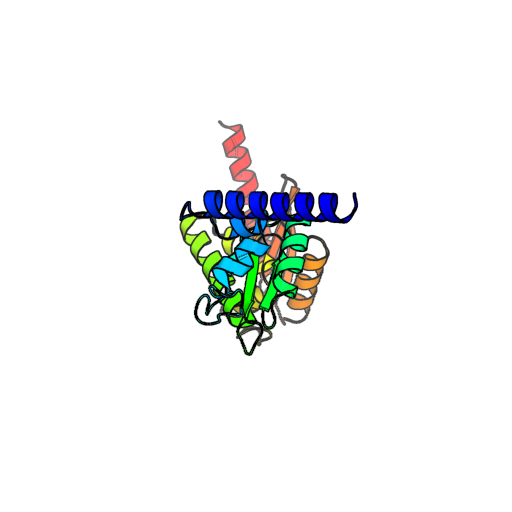8.693 -17.308 -12.260 1.00 93.31 154 PRO A N 1
ATOM 1231 C CA . PRO A 1 154 ? 8.906 -16.312 -13.311 1.00 93.31 154 PRO A CA 1
ATOM 1232 C C . PRO A 1 154 ? 8.083 -16.579 -14.585 1.00 93.31 154 PRO A C 1
ATOM 1234 O O . PRO A 1 154 ? 8.086 -17.691 -15.114 1.00 93.31 154 PRO A O 1
ATOM 1237 N N . VAL A 1 155 ? 7.418 -15.550 -15.121 1.00 93.12 155 VAL A N 1
ATOM 1238 C CA . VAL A 1 155 ? 6.608 -15.605 -16.352 1.00 93.12 155 VAL A CA 1
ATOM 1239 C C . VAL A 1 155 ? 7.100 -14.550 -17.345 1.00 93.12 155 VAL A C 1
ATOM 1241 O O . VAL A 1 155 ? 6.535 -13.466 -17.476 1.00 93.12 155 VAL A O 1
ATOM 1244 N N . ARG A 1 156 ? 8.147 -14.890 -18.107 1.00 89.69 156 ARG A N 1
ATOM 1245 C CA . ARG A 1 156 ? 8.835 -13.955 -19.024 1.00 89.69 156 ARG A CA 1
ATOM 1246 C C . ARG A 1 156 ? 7.927 -13.274 -20.047 1.00 89.69 156 ARG A C 1
ATOM 1248 O O . ARG A 1 156 ? 8.128 -12.118 -20.393 1.00 89.69 156 ARG A O 1
ATOM 1255 N N . LYS A 1 157 ? 6.905 -13.990 -20.517 1.00 89.44 157 LYS A N 1
ATOM 1256 C CA . LYS A 1 157 ? 5.960 -13.485 -21.524 1.00 89.44 157 LYS A CA 1
ATOM 1257 C C . LYS A 1 157 ? 4.966 -12.460 -20.975 1.00 89.44 157 LYS A C 1
ATOM 1259 O O . LYS A 1 157 ? 4.328 -11.791 -21.775 1.00 89.44 157 LYS A O 1
ATOM 1264 N N . ARG A 1 158 ? 4.808 -12.357 -19.649 1.00 89.12 158 ARG A N 1
ATOM 1265 C CA . ARG A 1 158 ? 3.800 -11.482 -19.038 1.00 89.12 158 ARG A CA 1
ATOM 1266 C C . ARG A 1 158 ? 4.140 -10.010 -19.229 1.00 89.12 158 ARG A C 1
ATOM 1268 O O . ARG A 1 158 ? 3.282 -9.234 -19.622 1.00 89.12 158 ARG A O 1
ATOM 1275 N N . THR A 1 159 ? 5.404 -9.671 -19.012 1.00 87.62 159 THR A N 1
ATOM 1276 C CA . THR A 1 159 ? 5.906 -8.308 -19.173 1.00 87.62 159 THR A CA 1
ATOM 1277 C C . THR A 1 159 ? 7.122 -8.356 -20.091 1.00 87.62 159 THR A C 1
ATOM 1279 O O . THR A 1 159 ? 8.248 -8.516 -19.614 1.00 87.62 159 THR A O 1
ATOM 1282 N N . PRO A 1 160 ? 6.905 -8.323 -21.423 1.00 83.75 160 PRO A N 1
ATOM 1283 C CA . PRO A 1 160 ? 7.985 -8.423 -22.405 1.00 83.75 160 PRO A CA 1
ATOM 1284 C C . PRO A 1 160 ? 8.845 -7.152 -22.463 1.00 83.75 160 PRO A C 1
ATOM 1286 O O . PRO A 1 160 ? 9.992 -7.200 -22.905 1.00 83.75 160 PRO A O 1
ATOM 1289 N N . HIS A 1 161 ? 8.305 -6.019 -22.012 1.00 85.94 161 HIS A N 1
ATOM 1290 C CA . HIS A 1 161 ? 9.009 -4.746 -21.897 1.00 85.94 161 HIS A CA 1
ATOM 1291 C C . HIS A 1 161 ? 9.406 -4.482 -20.449 1.00 85.94 161 HIS A C 1
ATOM 1293 O O . HIS A 1 161 ? 8.768 -4.983 -19.534 1.00 85.94 161 HIS A O 1
ATOM 1299 N N . ALA A 1 162 ? 10.463 -3.700 -20.234 1.00 89.31 162 ALA A N 1
ATOM 1300 C CA . ALA A 1 162 ? 10.875 -3.373 -18.879 1.00 89.31 162 ALA A CA 1
ATOM 1301 C C . ALA A 1 162 ? 9.847 -2.458 -18.192 1.00 89.31 162 ALA A C 1
ATOM 1303 O O . ALA A 1 162 ? 9.297 -1.556 -18.827 1.00 89.31 162 ALA A O 1
ATOM 1304 N N . VAL A 1 163 ? 9.627 -2.673 -16.897 1.00 89.81 163 VAL A N 1
ATOM 1305 C CA . VAL A 1 163 ? 8.795 -1.809 -16.052 1.00 89.81 163 VAL A CA 1
ATOM 1306 C C . VAL A 1 163 ? 9.681 -0.738 -15.442 1.00 89.81 163 VAL A C 1
ATOM 1308 O O . VAL A 1 163 ? 10.734 -1.048 -14.886 1.00 89.81 163 VAL A O 1
ATOM 1311 N N . VAL A 1 164 ? 9.254 0.517 -15.542 1.00 89.12 164 VAL A N 1
ATOM 1312 C CA . VAL A 1 164 ? 9.970 1.668 -14.989 1.00 89.12 164 VAL A CA 1
ATOM 1313 C C . VAL A 1 164 ? 9.199 2.178 -13.778 1.00 89.12 164 VAL A C 1
ATOM 1315 O O . VAL A 1 164 ? 8.007 2.459 -13.868 1.00 89.12 164 VAL A O 1
ATOM 1318 N N . LEU A 1 165 ? 9.888 2.303 -12.650 1.00 88.88 165 LEU A N 1
ATOM 1319 C CA . LEU A 1 165 ? 9.365 2.836 -11.396 1.00 88.88 165 LEU A CA 1
ATOM 1320 C C . LEU A 1 165 ? 10.015 4.194 -11.122 1.00 88.88 165 LEU A C 1
ATOM 1322 O O . LEU A 1 165 ? 11.225 4.343 -11.316 1.00 88.88 165 LEU A O 1
ATOM 1326 N N . ARG A 1 166 ? 9.227 5.172 -10.663 1.00 85.88 166 ARG A N 1
ATOM 1327 C CA . ARG A 1 166 ? 9.677 6.543 -10.381 1.00 85.88 166 ARG A CA 1
ATOM 1328 C C . ARG A 1 166 ? 9.660 6.838 -8.886 1.00 85.88 166 ARG A C 1
ATOM 1330 O O . ARG A 1 166 ? 8.605 6.804 -8.269 1.00 85.88 166 ARG A O 1
ATOM 1337 N N . GLY A 1 167 ? 10.792 7.294 -8.366 1.00 74.75 167 GLY A N 1
ATOM 1338 C CA . GLY A 1 167 ? 10.961 7.800 -7.009 1.00 74.75 167 GLY A CA 1
ATOM 1339 C C . GLY A 1 167 ? 10.799 6.692 -5.984 1.00 74.75 167 GLY A C 1
ATOM 1340 O O . GLY A 1 167 ? 9.712 6.167 -5.811 1.00 74.75 167 GLY A O 1
ATOM 1341 N N . TRP A 1 168 ? 11.861 6.332 -5.272 1.00 67.12 168 TRP A N 1
ATOM 1342 C CA . TRP A 1 168 ? 11.747 5.288 -4.262 1.00 67.12 168 TRP A CA 1
ATOM 1343 C C . TRP A 1 168 ? 11.232 5.871 -2.939 1.00 67.12 168 TRP A C 1
ATOM 1345 O O . TRP A 1 168 ? 12.014 6.279 -2.080 1.00 67.12 168 TRP A O 1
ATOM 1355 N N . PHE A 1 169 ? 9.906 5.958 -2.785 1.00 55.38 169 PHE A N 1
ATOM 1356 C CA . PHE A 1 169 ? 9.290 6.666 -1.652 1.00 55.38 169 PHE A CA 1
ATOM 1357 C C . PHE A 1 169 ? 9.447 5.936 -0.311 1.00 55.38 169 PHE A C 1
ATOM 1359 O O . PHE A 1 169 ? 9.426 6.591 0.721 1.00 55.38 169 PHE A O 1
ATOM 1366 N N . GLY A 1 170 ? 9.680 4.622 -0.319 1.00 58.78 170 GLY A N 1
ATOM 1367 C CA . GLY A 1 170 ? 9.841 3.814 0.899 1.00 58.78 170 GLY A CA 1
ATOM 1368 C C . GLY A 1 170 ? 11.270 3.725 1.455 1.00 58.78 170 GLY A C 1
ATOM 1369 O O . GLY A 1 170 ? 11.576 2.912 2.331 1.00 58.78 170 GLY A O 1
ATOM 1370 N N . GLY A 1 171 ? 12.192 4.524 0.909 1.00 71.69 171 GLY A N 1
ATOM 1371 C CA . GLY A 1 171 ? 13.582 4.583 1.356 1.00 71.69 171 GLY A CA 1
ATOM 1372 C C . GLY A 1 171 ? 14.399 3.301 1.126 1.00 71.69 171 GLY A C 1
ATOM 1373 O O . GLY A 1 171 ? 14.051 2.414 0.347 1.00 71.69 171 GLY A O 1
ATOM 1374 N N . VAL A 1 172 ? 15.544 3.207 1.811 1.00 78.19 172 VAL A N 1
ATOM 1375 C CA . VAL A 1 172 ? 16.549 2.142 1.597 1.00 78.19 172 VAL A CA 1
ATOM 1376 C C . VAL A 1 172 ? 15.982 0.737 1.839 1.00 78.19 172 VAL A C 1
ATOM 1378 O O . VAL A 1 172 ? 16.374 -0.205 1.150 1.00 78.19 172 VAL A O 1
ATOM 1381 N N . LYS A 1 173 ? 15.045 0.588 2.785 1.00 80.88 173 LYS A N 1
ATOM 1382 C CA . LYS A 1 173 ? 14.463 -0.713 3.155 1.00 80.88 173 LYS A CA 1
ATOM 1383 C C . LYS A 1 173 ? 13.653 -1.318 2.017 1.00 80.88 173 LYS A C 1
ATOM 1385 O O . LYS A 1 173 ? 13.917 -2.453 1.630 1.00 80.88 173 LYS A O 1
ATOM 1390 N N . ASP A 1 174 ? 12.742 -0.547 1.436 1.00 78.00 174 ASP A N 1
ATOM 1391 C CA . ASP A 1 174 ? 11.914 -1.028 0.333 1.00 78.00 174 ASP A CA 1
ATOM 1392 C C . ASP A 1 174 ? 12.775 -1.330 -0.900 1.00 78.00 174 ASP A C 1
ATOM 1394 O O . ASP A 1 174 ? 12.548 -2.321 -1.594 1.00 78.00 174 ASP A O 1
ATOM 1398 N N . ARG A 1 175 ? 13.844 -0.550 -1.123 1.00 82.56 175 ARG A N 1
ATOM 1399 C CA . ARG A 1 175 ? 14.777 -0.784 -2.231 1.00 82.56 175 ARG A CA 1
ATOM 1400 C C . ARG A 1 175 ? 15.500 -2.110 -2.046 1.00 82.56 175 ARG A C 1
ATOM 1402 O O . ARG A 1 175 ? 15.612 -2.895 -2.985 1.00 82.56 175 ARG A O 1
ATOM 1409 N N . GLN A 1 176 ? 15.970 -2.369 -0.828 1.00 86.56 176 GLN A N 1
ATOM 1410 C CA . GLN A 1 176 ? 16.612 -3.627 -0.473 1.00 86.56 176 GLN A CA 1
ATOM 1411 C C . GLN A 1 176 ? 15.635 -4.803 -0.570 1.00 86.56 176 GLN A C 1
ATOM 1413 O O . GLN A 1 176 ? 16.028 -5.891 -0.998 1.00 86.56 176 GLN A O 1
ATOM 1418 N N . HIS A 1 177 ? 14.366 -4.595 -0.217 1.00 87.38 177 HIS A N 1
ATOM 1419 C CA . HIS A 1 177 ? 13.331 -5.604 -0.384 1.00 87.38 177 HIS A CA 1
ATOM 1420 C C . HIS A 1 177 ? 13.124 -5.940 -1.864 1.00 87.38 177 HIS A C 1
ATOM 1422 O O . HIS A 1 177 ? 13.219 -7.114 -2.223 1.00 87.38 177 HIS A O 1
ATOM 1428 N N . LEU A 1 178 ? 12.983 -4.938 -2.743 1.00 88.75 178 LEU A N 1
ATOM 1429 C CA . LEU A 1 178 ? 12.885 -5.181 -4.183 1.00 88.75 178 LEU A CA 1
ATOM 1430 C C . LEU A 1 178 ? 14.115 -5.920 -4.723 1.00 88.75 178 LEU A C 1
ATOM 1432 O O . LEU A 1 178 ? 13.962 -6.924 -5.413 1.00 88.75 178 LEU A O 1
ATOM 1436 N N . LEU A 1 179 ? 15.327 -5.466 -4.383 1.00 89.44 179 LEU A N 1
ATOM 1437 C CA . LEU A 1 179 ? 16.574 -6.137 -4.772 1.00 89.44 179 LEU A CA 1
ATOM 1438 C C . LEU A 1 179 ? 16.573 -7.610 -4.366 1.00 89.44 179 LEU A C 1
ATOM 1440 O O . LEU A 1 179 ? 16.977 -8.477 -5.140 1.00 89.44 179 LEU A O 1
ATOM 1444 N N . THR A 1 180 ? 16.110 -7.889 -3.150 1.00 90.88 180 THR A N 1
ATOM 1445 C CA . THR A 1 180 ? 16.039 -9.245 -2.615 1.00 90.88 180 THR A CA 1
ATOM 1446 C C . THR A 1 180 ? 15.057 -10.083 -3.420 1.00 90.88 180 THR A C 1
ATOM 1448 O O . THR A 1 180 ? 15.415 -11.179 -3.834 1.00 90.88 180 THR A O 1
ATOM 1451 N N . VAL A 1 181 ? 13.854 -9.580 -3.701 1.00 90.44 181 VAL A N 1
ATOM 1452 C CA . VAL A 1 181 ? 12.859 -10.329 -4.483 1.00 90.44 181 VAL A CA 1
ATOM 1453 C C . VAL A 1 181 ? 13.335 -10.554 -5.923 1.00 90.44 181 VAL A C 1
ATOM 1455 O O . VAL A 1 181 ? 13.263 -11.675 -6.423 1.00 90.44 181 VAL A O 1
ATOM 1458 N N . VAL A 1 182 ? 13.903 -9.532 -6.571 1.00 91.50 182 VAL A N 1
ATOM 1459 C CA . VAL A 1 182 ? 14.444 -9.635 -7.937 1.00 91.50 182 VAL A CA 1
ATOM 1460 C C . VAL A 1 182 ? 15.592 -10.642 -8.011 1.00 91.50 182 VAL A C 1
ATOM 1462 O O . VAL A 1 182 ? 15.622 -11.448 -8.935 1.00 91.50 182 VAL A O 1
ATOM 1465 N N . LYS A 1 183 ? 16.492 -10.674 -7.018 1.00 90.50 183 LYS A N 1
ATOM 1466 C CA . LYS A 1 183 ? 17.617 -11.625 -6.970 1.00 90.50 183 LYS A CA 1
ATOM 1467 C C . LYS A 1 183 ? 17.169 -13.093 -6.981 1.00 90.50 183 LYS A C 1
ATOM 1469 O O . LYS A 1 183 ? 17.910 -13.944 -7.463 1.00 90.50 183 LYS A O 1
ATOM 1474 N N . HIS A 1 184 ? 15.978 -13.390 -6.464 1.00 88.62 184 HIS A N 1
ATOM 1475 C CA . HIS A 1 184 ? 15.416 -14.745 -6.455 1.00 88.62 184 HIS A CA 1
ATOM 1476 C C . HIS A 1 184 ? 14.589 -15.070 -7.713 1.00 88.62 184 HIS A C 1
ATOM 1478 O O . HIS A 1 184 ? 14.074 -16.179 -7.838 1.00 88.62 184 HIS A O 1
ATOM 1484 N N . CYS A 1 185 ? 14.460 -14.133 -8.656 1.00 89.69 185 CYS A N 1
ATOM 1485 C CA . CYS A 1 185 ? 13.696 -14.302 -9.885 1.00 89.69 185 CYS A CA 1
ATOM 1486 C C . CYS A 1 185 ? 14.645 -14.511 -11.074 1.00 89.69 185 CYS A C 1
ATOM 1488 O O . CYS A 1 185 ? 15.250 -13.568 -11.582 1.00 89.69 185 CYS A O 1
ATOM 1490 N N . GLU A 1 186 ? 14.792 -15.759 -11.525 1.00 88.31 186 GLU A N 1
ATOM 1491 C CA . GLU A 1 186 ? 15.763 -16.112 -12.565 1.00 88.31 186 GLU A CA 1
ATOM 1492 C C . GLU A 1 186 ? 15.548 -15.327 -13.872 1.00 88.31 186 GLU A C 1
ATOM 1494 O O . GLU A 1 186 ? 14.484 -15.367 -14.500 1.00 88.31 186 GLU A O 1
ATOM 1499 N N . GLY A 1 187 ? 16.606 -14.643 -14.310 1.00 87.88 187 GLY A N 1
ATOM 1500 C CA . GLY A 1 187 ? 16.616 -13.816 -15.513 1.00 87.88 187 GLY A CA 1
ATOM 1501 C C . GLY A 1 187 ? 16.060 -12.410 -15.300 1.00 87.88 187 GLY A C 1
ATOM 1502 O O . GLY A 1 187 ? 16.299 -11.549 -16.134 1.00 87.88 187 GLY A O 1
ATOM 1503 N N . LEU A 1 188 ? 15.373 -12.119 -14.196 1.00 92.00 188 LEU A N 1
ATOM 1504 C CA . LEU A 1 188 ? 14.961 -10.752 -13.908 1.00 92.00 188 LEU A CA 1
ATOM 1505 C C . LEU A 1 188 ? 16.152 -9.948 -13.379 1.00 92.00 188 LEU A C 1
ATOM 1507 O O . LEU A 1 188 ? 16.940 -10.410 -12.560 1.00 92.00 188 LEU A O 1
ATOM 1511 N N . SER A 1 189 ? 16.289 -8.724 -13.862 1.00 91.44 189 SER A N 1
ATOM 1512 C CA . SER A 1 189 ? 17.307 -7.777 -13.427 1.00 91.44 189 SER A CA 1
ATOM 1513 C C . SER A 1 189 ? 16.653 -6.449 -13.084 1.00 91.44 189 SER A C 1
ATOM 1515 O O . SER A 1 189 ? 15.599 -6.104 -13.621 1.00 91.44 189 SER A O 1
ATOM 1517 N N . VAL A 1 190 ? 17.296 -5.703 -12.190 1.00 90.38 190 VAL A N 1
ATOM 1518 C CA . VAL A 1 190 ? 16.910 -4.337 -11.843 1.00 90.38 190 VAL A CA 1
ATOM 1519 C C . VAL A 1 190 ? 18.124 -3.428 -11.958 1.00 90.38 190 VAL A C 1
ATOM 1521 O O . VAL A 1 190 ? 19.198 -3.757 -11.453 1.00 90.38 190 VAL A O 1
ATOM 1524 N N . CYS A 1 191 ? 17.965 -2.287 -12.622 1.00 87.56 191 CYS A N 1
ATOM 1525 C CA . CYS A 1 191 ? 18.958 -1.221 -12.624 1.00 87.56 191 CYS A CA 1
ATOM 1526 C C . CYS A 1 191 ? 18.360 0.058 -12.041 1.00 87.56 191 CYS A C 1
ATOM 1528 O O . CYS A 1 191 ? 17.150 0.280 -12.095 1.00 87.56 191 CYS A O 1
ATOM 1530 N N . TYR A 1 192 ? 19.223 0.884 -11.459 1.00 85.50 192 TYR A N 1
ATOM 1531 C CA . TYR A 1 192 ? 18.844 2.162 -10.874 1.00 85.50 192 TYR A CA 1
ATOM 1532 C C . TYR A 1 192 ? 19.585 3.275 -11.589 1.00 85.50 192 TYR A C 1
ATOM 1534 O O . TYR A 1 192 ? 20.760 3.120 -11.935 1.00 85.50 192 TYR A O 1
ATOM 1542 N N . PHE A 1 193 ? 18.918 4.402 -11.777 1.00 83.31 193 PHE A N 1
ATOM 1543 C CA . PHE A 1 193 ? 19.564 5.619 -12.237 1.00 83.31 193 PHE A CA 1
ATOM 1544 C C . PHE A 1 193 ? 18.865 6.834 -11.633 1.00 83.31 193 PHE A C 1
ATOM 1546 O O . PHE A 1 193 ? 17.685 6.774 -11.301 1.00 83.31 193 PHE A O 1
ATOM 1553 N N . MET A 1 194 ? 19.617 7.917 -11.486 1.00 83.25 194 MET A N 1
ATOM 1554 C CA . MET A 1 194 ? 19.065 9.238 -11.216 1.00 83.25 194 MET A CA 1
ATOM 1555 C C . MET A 1 194 ? 19.021 10.001 -12.529 1.00 83.25 194 MET A C 1
ATOM 1557 O O . MET A 1 194 ? 19.977 9.929 -13.306 1.00 83.25 194 MET A O 1
ATOM 1561 N N . ASP A 1 195 ? 17.937 10.724 -12.775 1.00 79.50 195 ASP A N 1
ATOM 1562 C CA . ASP A 1 195 ? 17.926 11.711 -13.848 1.00 79.50 195 ASP A CA 1
ATOM 1563 C C . ASP A 1 195 ? 18.639 13.013 -13.428 1.00 79.50 195 ASP A C 1
ATOM 1565 O O . ASP A 1 195 ? 19.123 13.164 -12.301 1.00 79.50 195 ASP A O 1
ATOM 1569 N N . GLU A 1 196 ? 18.704 13.982 -14.344 1.00 77.19 196 GLU A N 1
ATOM 1570 C CA . GLU A 1 196 ? 19.317 15.291 -14.078 1.00 77.19 196 GLU A CA 1
ATOM 1571 C C . GLU A 1 196 ? 18.594 16.081 -12.972 1.00 77.19 196 GLU A C 1
ATOM 1573 O O . GLU A 1 196 ? 19.207 16.918 -12.307 1.00 77.19 196 GLU A O 1
ATOM 1578 N N . SER A 1 197 ? 17.307 15.801 -12.737 1.00 77.06 197 SER A N 1
ATOM 1579 C CA . SER A 1 197 ? 16.512 16.404 -11.662 1.00 77.06 197 SER A CA 1
ATOM 1580 C C . SER A 1 197 ? 16.745 15.745 -10.297 1.00 77.06 197 SER A C 1
ATOM 1582 O O . SER A 1 197 ? 16.132 16.148 -9.307 1.00 77.06 197 SER A O 1
ATOM 1584 N N . LYS A 1 198 ? 17.668 14.771 -10.224 1.00 81.44 198 LYS A N 1
ATOM 1585 C CA . LYS A 1 198 ? 17.917 13.908 -9.060 1.00 81.44 198 LYS A CA 1
ATOM 1586 C C . LYS A 1 198 ? 16.698 13.068 -8.681 1.00 81.44 198 LYS A C 1
ATOM 1588 O O . LYS A 1 198 ? 16.559 12.659 -7.529 1.00 81.44 198 LYS A O 1
ATOM 1593 N N . GLN A 1 199 ? 15.809 12.811 -9.635 1.00 81.38 199 GLN A N 1
ATOM 1594 C CA . GLN A 1 199 ? 14.731 11.861 -9.451 1.00 81.38 199 GLN A CA 1
ATOM 1595 C C . GLN A 1 199 ? 15.277 10.449 -9.649 1.00 81.38 199 GLN A C 1
ATOM 1597 O O . GLN A 1 199 ? 15.880 10.133 -10.674 1.00 81.38 199 GLN A O 1
ATOM 1602 N N . ASP A 1 200 ? 15.064 9.602 -8.645 1.00 86.06 200 ASP A N 1
ATOM 1603 C CA . ASP A 1 200 ? 15.443 8.195 -8.689 1.00 86.06 200 ASP A CA 1
ATOM 1604 C C . ASP A 1 200 ? 14.490 7.393 -9.574 1.00 86.06 200 ASP A C 1
ATOM 1606 O O . ASP A 1 200 ? 13.270 7.534 -9.487 1.00 86.06 200 ASP A O 1
ATOM 1610 N N . PHE A 1 201 ? 15.043 6.475 -10.356 1.00 86.69 201 PHE A N 1
ATOM 1611 C CA . PHE A 1 201 ? 14.294 5.504 -11.137 1.00 86.69 201 PHE A CA 1
ATOM 1612 C C . PHE A 1 201 ? 14.833 4.097 -10.908 1.00 86.69 201 PHE A C 1
ATOM 1614 O O . PHE A 1 201 ? 16.037 3.890 -10.729 1.00 86.69 201 PHE A O 1
ATOM 1621 N N . ALA A 1 202 ? 13.933 3.120 -10.972 1.00 89.69 202 ALA A N 1
ATOM 1622 C CA . ALA A 1 202 ? 14.277 1.708 -11.063 1.00 89.69 202 ALA A CA 1
ATOM 1623 C C . ALA A 1 202 ? 13.680 1.125 -12.345 1.00 89.69 202 ALA A C 1
ATOM 1625 O O . ALA A 1 202 ? 12.511 1.355 -12.642 1.00 89.69 202 ALA A O 1
ATOM 1626 N N . ILE A 1 203 ? 14.465 0.363 -13.101 1.00 90.06 203 ILE A N 1
ATOM 1627 C CA . ILE A 1 203 ? 13.996 -0.340 -14.298 1.00 90.06 203 ILE A CA 1
ATOM 1628 C C . ILE A 1 203 ? 14.128 -1.839 -14.051 1.00 90.06 203 ILE A C 1
ATOM 1630 O O . ILE A 1 203 ? 15.215 -2.304 -13.718 1.00 90.06 203 ILE A O 1
ATOM 1634 N N . LEU A 1 204 ? 13.039 -2.588 -14.224 1.00 92.31 204 LEU A N 1
ATOM 1635 C CA . LEU A 1 204 ? 12.971 -4.034 -14.013 1.00 92.31 204 LEU A CA 1
ATOM 1636 C C . LEU A 1 204 ? 12.662 -4.758 -15.323 1.00 92.31 204 LEU A C 1
ATOM 1638 O O . LEU A 1 204 ? 11.732 -4.378 -16.030 1.00 92.31 204 LEU A O 1
ATOM 1642 N N . GLY A 1 205 ? 13.398 -5.823 -15.645 1.00 92.06 205 GLY A N 1
ATOM 1643 C CA . GLY A 1 205 ? 13.233 -6.532 -16.918 1.00 92.06 205 GLY A CA 1
ATOM 1644 C C . GLY A 1 205 ? 14.066 -7.808 -17.040 1.00 92.06 205 GLY A C 1
ATOM 1645 O O . GLY A 1 205 ? 15.018 -8.015 -16.294 1.00 92.06 205 GLY A O 1
ATOM 1646 N N . TRP A 1 206 ? 13.689 -8.680 -17.981 1.00 89.56 206 TRP A N 1
ATOM 1647 C CA . TRP A 1 206 ? 14.209 -10.053 -18.121 1.00 89.56 206 TRP A CA 1
ATOM 1648 C C . TRP A 1 206 ? 15.611 -10.185 -18.739 1.00 89.56 206 TRP A C 1
ATOM 1650 O O . TRP A 1 206 ? 16.128 -11.294 -18.839 1.00 89.56 206 TRP A O 1
ATOM 1660 N N . TYR A 1 207 ? 16.213 -9.089 -19.211 1.00 80.12 207 TYR A N 1
ATOM 1661 C CA . TYR A 1 207 ? 17.515 -9.108 -19.882 1.00 80.12 207 TYR A CA 1
ATOM 1662 C C . TYR A 1 207 ? 18.240 -7.773 -19.695 1.00 80.12 207 TYR A C 1
ATOM 1664 O O . TYR A 1 207 ? 17.654 -6.711 -19.913 1.00 80.12 207 TYR A O 1
ATOM 1672 N N . SER A 1 208 ? 19.531 -7.815 -19.366 1.00 71.19 208 SER A N 1
ATOM 1673 C CA . SER A 1 208 ? 20.359 -6.622 -19.130 1.00 71.19 208 SER A CA 1
ATOM 1674 C C . SER A 1 208 ? 20.422 -5.677 -20.336 1.00 71.19 208 SER A C 1
ATOM 1676 O O . SER A 1 208 ? 20.318 -4.468 -20.170 1.00 71.19 208 SER A O 1
ATOM 1678 N N . ALA A 1 209 ? 20.492 -6.203 -21.561 1.00 71.19 209 ALA A N 1
ATOM 1679 C CA . ALA A 1 209 ? 20.495 -5.377 -22.771 1.00 71.19 209 ALA A CA 1
ATOM 1680 C C . ALA A 1 209 ? 19.181 -4.593 -22.965 1.00 71.19 209 ALA A C 1
ATOM 1682 O O . ALA A 1 209 ? 19.201 -3.440 -23.387 1.00 71.19 209 ALA A O 1
ATOM 1683 N N . ALA A 1 210 ? 18.037 -5.192 -22.611 1.00 71.19 210 ALA A N 1
ATOM 1684 C CA . ALA A 1 210 ? 16.744 -4.511 -22.670 1.00 71.19 210 ALA A CA 1
ATOM 1685 C C . ALA A 1 210 ? 16.629 -3.408 -21.604 1.00 71.19 210 ALA A C 1
ATOM 1687 O O . ALA A 1 210 ? 15.974 -2.393 -21.839 1.00 71.19 210 ALA A O 1
ATOM 1688 N N . LEU A 1 211 ? 17.286 -3.592 -20.454 1.00 76.19 211 LEU A N 1
ATOM 1689 C CA . LEU A 1 211 ? 17.377 -2.575 -19.407 1.00 76.19 211 LEU A CA 1
ATOM 1690 C C . LEU A 1 211 ? 18.227 -1.382 -19.842 1.00 76.19 211 LEU A C 1
ATOM 1692 O O . LEU A 1 211 ? 17.787 -0.245 -19.687 1.00 76.19 211 LEU A O 1
ATOM 1696 N N . GLU A 1 212 ? 19.405 -1.625 -20.420 1.00 77.75 212 GLU A N 1
ATOM 1697 C CA . GLU A 1 212 ? 20.273 -0.549 -20.917 1.00 77.75 212 GLU A CA 1
ATOM 1698 C C . GLU A 1 212 ? 19.618 0.228 -22.066 1.00 77.75 212 GLU A C 1
ATOM 1700 O O . GLU A 1 212 ? 19.679 1.456 -22.099 1.00 77.75 212 GLU A O 1
ATOM 1705 N N . GLU A 1 213 ? 18.901 -0.456 -22.961 1.00 80.88 213 GLU A N 1
ATOM 1706 C CA . GLU A 1 213 ? 18.136 0.205 -24.021 1.00 80.88 213 GLU A CA 1
ATOM 1707 C C . GLU A 1 213 ? 17.022 1.104 -23.461 1.00 80.88 213 GLU A C 1
ATOM 1709 O O . GLU A 1 213 ? 16.844 2.235 -23.912 1.00 80.88 213 GLU A O 1
ATOM 1714 N N . GLN A 1 214 ? 16.279 0.639 -22.453 1.00 79.25 214 GLN A N 1
ATOM 1715 C CA . GLN A 1 214 ? 15.238 1.451 -21.813 1.00 79.25 214 GLN A CA 1
ATOM 1716 C C . GLN A 1 214 ? 15.821 2.639 -21.049 1.00 79.25 214 GLN A C 1
ATOM 1718 O O . GLN A 1 214 ? 15.297 3.750 -21.139 1.00 79.25 214 GLN A O 1
ATOM 1723 N N . LYS A 1 215 ? 16.949 2.437 -20.364 1.00 77.56 215 LYS A N 1
ATOM 1724 C CA . LYS A 1 215 ? 17.698 3.512 -19.712 1.00 77.56 215 LYS A CA 1
ATOM 1725 C C . LYS A 1 215 ? 18.129 4.582 -20.719 1.00 77.56 215 LYS A C 1
ATOM 1727 O O . LYS A 1 215 ? 17.926 5.767 -20.464 1.00 77.56 215 LYS A O 1
ATOM 1732 N N . ARG A 1 216 ? 18.650 4.177 -21.885 1.00 82.69 216 ARG A N 1
ATOM 1733 C CA . ARG A 1 216 ? 19.021 5.095 -22.972 1.00 82.69 216 ARG A CA 1
ATOM 1734 C C . ARG A 1 216 ? 17.820 5.897 -23.478 1.00 82.69 216 ARG A C 1
ATOM 1736 O O . ARG A 1 216 ? 17.897 7.120 -23.536 1.00 82.69 216 ARG A O 1
ATOM 1743 N N . ARG A 1 217 ? 16.690 5.238 -23.758 1.00 84.12 217 ARG A N 1
ATOM 1744 C CA . ARG A 1 217 ? 15.456 5.904 -24.224 1.00 84.12 217 ARG A CA 1
ATOM 1745 C C . ARG A 1 217 ? 14.922 6.936 -23.235 1.00 84.12 217 ARG A C 1
ATOM 1747 O O . ARG A 1 217 ? 14.412 7.975 -23.650 1.00 84.12 217 ARG A O 1
ATOM 1754 N N . LEU A 1 218 ? 15.002 6.651 -21.935 1.00 79.56 218 LEU A N 1
ATOM 1755 C CA . LEU A 1 218 ? 14.592 7.602 -20.900 1.00 79.56 218 LEU A CA 1
ATOM 1756 C C . LEU A 1 218 ? 15.522 8.818 -20.867 1.00 79.56 218 LEU A C 1
ATOM 1758 O O . LEU A 1 218 ? 15.028 9.943 -20.865 1.00 79.56 218 LEU A O 1
ATOM 1762 N N . ALA A 1 219 ? 16.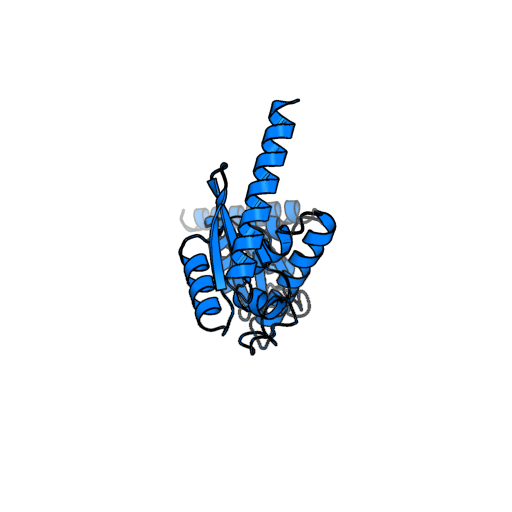839 8.608 -20.931 1.00 79.31 219 ALA A N 1
ATOM 1763 C CA . ALA A 1 219 ? 17.808 9.702 -20.993 1.00 79.31 219 ALA A CA 1
ATOM 1764 C C . ALA A 1 219 ? 17.601 10.594 -22.235 1.00 79.31 219 ALA A C 1
ATOM 1766 O O . ALA A 1 219 ? 17.595 11.818 -22.125 1.00 79.31 219 ALA A O 1
ATOM 1767 N N . GLU A 1 220 ? 17.357 9.996 -23.405 1.00 84.69 220 GLU A N 1
ATOM 1768 C CA . GLU A 1 220 ? 17.059 10.725 -24.647 1.00 84.69 220 GLU A CA 1
ATOM 1769 C C . GLU A 1 220 ? 15.768 11.555 -24.542 1.00 84.69 220 GLU A C 1
ATOM 1771 O O . GLU A 1 220 ? 15.737 12.710 -24.971 1.00 84.69 220 GLU A O 1
ATOM 1776 N N . ARG A 1 221 ? 14.706 11.005 -23.932 1.00 82.44 221 ARG A N 1
ATOM 1777 C CA . ARG A 1 221 ? 13.446 11.734 -23.702 1.00 82.44 221 ARG A CA 1
ATOM 1778 C C . ARG A 1 221 ? 13.627 12.942 -22.787 1.00 82.44 221 ARG A C 1
ATOM 1780 O O . ARG A 1 221 ? 13.033 13.984 -23.057 1.00 82.44 221 ARG A O 1
ATOM 1787 N N . GLU A 1 222 ? 14.418 12.817 -21.726 1.00 78.38 222 GLU A N 1
ATOM 1788 C CA . GLU A 1 222 ? 14.682 13.935 -20.813 1.00 78.38 222 GLU A CA 1
ATOM 1789 C C . GLU A 1 222 ? 15.526 15.028 -21.482 1.00 78.38 222 GLU A C 1
ATOM 1791 O O . GLU A 1 222 ? 15.181 16.208 -21.381 1.00 78.38 222 GLU A O 1
ATOM 1796 N N . MET A 1 223 ? 16.542 14.657 -22.273 1.00 78.50 223 MET A N 1
ATOM 1797 C CA . MET A 1 223 ? 17.285 15.626 -23.093 1.00 78.50 223 MET A CA 1
ATOM 1798 C C . MET A 1 223 ? 16.365 16.366 -24.077 1.00 78.50 223 MET A C 1
ATOM 1800 O O . MET A 1 223 ? 16.411 17.592 -24.164 1.00 78.50 223 MET A O 1
ATOM 1804 N N . ALA A 1 224 ? 15.458 15.656 -24.756 1.00 80.94 224 ALA A N 1
ATOM 1805 C CA . ALA A 1 224 ? 14.514 16.273 -25.689 1.00 80.94 224 ALA A CA 1
ATOM 1806 C C . ALA A 1 224 ? 13.540 17.255 -25.003 1.00 80.94 224 ALA A C 1
ATOM 1808 O O . ALA A 1 224 ? 13.259 18.329 -25.540 1.00 80.94 224 ALA A O 1
ATOM 1809 N N . LYS A 1 225 ? 13.038 16.929 -23.801 1.00 80.81 225 LYS A N 1
ATOM 1810 C CA . LYS A 1 225 ? 12.195 17.846 -23.007 1.00 80.81 225 LYS A CA 1
ATOM 1811 C C . LYS A 1 225 ? 12.952 19.110 -22.603 1.00 80.81 225 LYS A C 1
ATOM 1813 O O . LYS A 1 225 ? 12.378 20.199 -22.620 1.00 80.81 225 LYS A O 1
ATOM 1818 N N . ARG A 1 226 ? 14.231 18.975 -22.246 1.00 76.25 226 ARG A N 1
ATOM 1819 C CA . ARG A 1 226 ? 15.105 20.103 -21.908 1.00 76.25 226 ARG A CA 1
ATOM 1820 C C . ARG A 1 226 ? 15.314 21.026 -23.104 1.00 76.25 226 ARG A C 1
ATOM 1822 O O . ARG A 1 226 ? 15.148 22.235 -22.963 1.00 76.25 226 ARG A O 1
ATOM 1829 N N . ASP A 1 227 ? 15.615 20.470 -24.272 1.00 78.94 227 ASP A N 1
ATOM 1830 C CA . ASP A 1 227 ? 15.785 21.255 -25.497 1.00 78.94 227 ASP A CA 1
ATOM 1831 C C . ASP A 1 227 ? 14.502 21.997 -25.884 1.00 78.94 227 ASP A C 1
ATOM 1833 O O . ASP A 1 227 ? 14.564 23.150 -2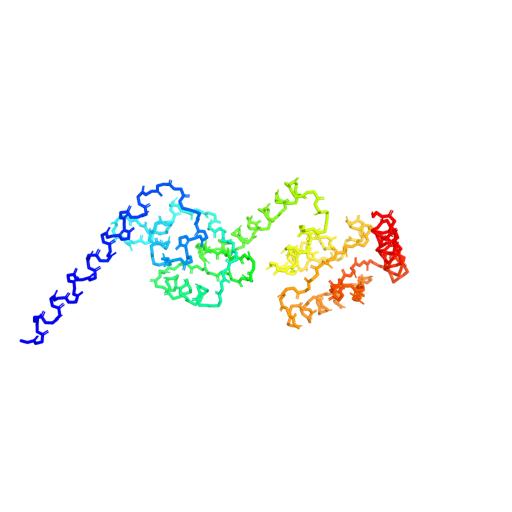6.307 1.00 78.94 227 ASP A O 1
ATOM 1837 N N . ALA A 1 228 ? 13.336 21.376 -25.687 1.00 80.38 228 ALA A N 1
ATOM 1838 C CA . ALA A 1 228 ? 12.048 22.032 -25.890 1.00 80.38 228 ALA A CA 1
ATOM 1839 C C . ALA A 1 228 ? 11.823 23.193 -24.904 1.00 80.38 228 ALA A C 1
ATOM 1841 O O . ALA A 1 228 ? 11.403 24.269 -25.321 1.00 80.38 228 ALA A O 1
ATOM 1842 N N . LYS A 1 229 ? 12.156 23.006 -23.619 1.00 78.62 229 LYS A N 1
ATOM 1843 C CA . LYS A 1 229 ? 12.016 24.035 -22.575 1.00 78.62 229 LYS A CA 1
ATOM 1844 C C . LYS A 1 229 ? 12.978 25.214 -22.752 1.00 78.62 229 LYS A C 1
ATOM 1846 O O . LYS A 1 229 ? 12.636 26.331 -22.402 1.00 78.62 229 LYS A O 1
ATOM 1851 N N . ASN A 1 230 ? 14.173 24.979 -23.292 1.00 74.56 230 ASN A N 1
ATOM 1852 C CA . ASN A 1 230 ? 15.151 26.041 -23.557 1.00 74.56 230 ASN A CA 1
ATOM 1853 C C . ASN A 1 230 ? 14.842 26.846 -24.832 1.00 74.56 230 ASN A C 1
ATOM 1855 O O . ASN A 1 230 ? 15.468 27.877 -25.066 1.00 74.56 230 ASN A O 1
ATOM 1859 N N . ARG A 1 231 ? 13.925 26.357 -25.677 1.00 71.00 231 ARG A N 1
ATOM 1860 C CA . ARG A 1 231 ? 13.474 27.027 -26.908 1.00 71.00 231 ARG A CA 1
ATOM 1861 C C . ARG A 1 231 ? 12.164 27.808 -26.735 1.00 71.00 231 ARG A C 1
ATOM 1863 O O . ARG A 1 231 ? 11.779 28.494 -27.679 1.00 71.00 231 ARG A O 1
ATOM 1870 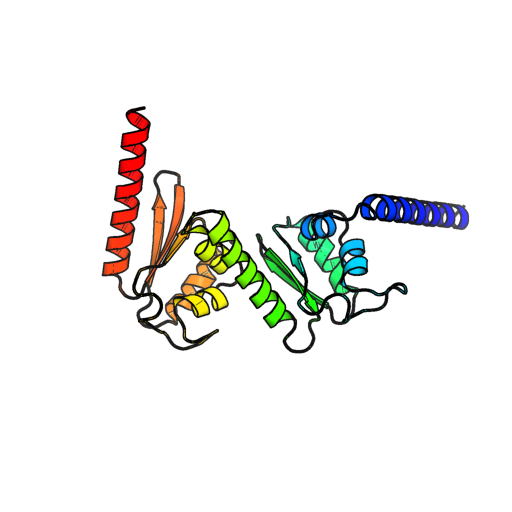N N . SER A 1 232 ? 11.488 27.679 -25.590 1.00 59.53 232 SER A N 1
ATOM 1871 C CA . SER A 1 232 ? 10.288 28.446 -25.209 1.00 59.53 232 SER A CA 1
ATOM 1872 C C . SER A 1 232 ? 10.649 29.631 -24.328 1.00 59.53 232 SER A C 1
ATOM 1874 O O . SER A 1 232 ? 10.087 30.719 -24.557 1.00 59.53 232 SER A O 1
#

Solvent-accessible surface area (backbone atoms only — not comparable to full-atom values): 12728 Å² total; per-residue (Å²): 109,72,70,59,53,51,51,52,50,53,52,50,53,49,50,52,48,52,55,48,52,59,66,57,66,51,80,78,69,51,66,39,57,37,32,55,78,37,23,58,54,39,46,42,71,49,38,24,45,99,84,71,45,80,30,66,83,74,38,77,57,37,49,69,29,50,65,52,54,75,69,31,48,49,48,32,50,62,36,44,73,73,43,83,59,52,36,77,50,83,37,73,61,39,26,31,42,22,43,46,61,85,62,27,52,59,50,19,50,53,49,45,48,54,53,43,50,57,49,23,75,75,62,77,40,91,41,49,27,61,26,52,38,40,65,68,38,51,54,57,34,42,16,72,48,42,22,76,31,73,90,42,55,74,34,70,81,72,42,80,61,65,49,55,31,64,52,73,85,67,47,73,63,50,53,50,48,50,53,54,58,39,74,74,33,85,58,44,44,74,50,74,50,65,50,96,87,66,49,40,34,41,40,37,27,66,41,71,70,62,46,54,52,50,54,49,53,52,53,52,51,52,53,53,52,50,56,55,61,76,73,108